Protein AF-0000000073154550 (afdb_homodimer)

Organism: Sesamum indicum (NCBI:txid4182)

Radius of gyration: 23.79 Å; Cα contacts (8 Å, |Δi|>4): 419; chains: 2; bounding box: 43×80×49 Å

InterPro domains:
  IPR006459 Casparian strip membrane protein [TIGR01569] (10-160)
  IPR006702 Casparian strip membrane protein domain [PF04535] (4-149)

Structure (mmCIF, N/CA/C/O backbone):
data_AF-0000000073154550-model_v1
#
loop_
_entity.id
_entity.type
_entity.pdbx_description
1 polymer 'CASP-like protein'
#
loop_
_atom_site.group_PDB
_atom_site.id
_atom_site.type_symbol
_atom_site.label_atom_id
_atom_site.label_alt_id
_atom_site.label_comp_id
_atom_site.label_asym_id
_atom_site.label_entity_id
_atom_site.label_seq_id
_atom_site.pdbx_PDB_ins_code
_atom_site.Cartn_x
_atom_site.Cartn_y
_atom_site.Cartn_z
_atom_site.occupancy
_atom_site.B_iso_or_equiv
_atom_site.auth_seq_id
_atom_site.auth_comp_id
_atom_site.auth_asym_id
_atom_site.auth_atom_id
_atom_site.pdbx_PDB_model_num
ATOM 1 N N . MET A 1 1 ? 14.93 24.031 13.18 1 47.78 1 MET A N 1
ATOM 2 C CA . MET A 1 1 ? 16.203 23.594 12.594 1 47.78 1 MET A CA 1
ATOM 3 C C . MET A 1 1 ? 16.375 22.094 12.742 1 47.78 1 MET A C 1
ATOM 5 O O . MET A 1 1 ? 16.781 21.406 11.797 1 47.78 1 MET A O 1
ATOM 9 N N . HIS A 1 2 ? 15.961 21.422 14 1 61.34 2 HIS A N 1
ATOM 10 C CA . HIS A 1 2 ? 16.156 20.016 14.297 1 61.34 2 HIS A CA 1
ATOM 11 C C . HIS A 1 2 ? 15.234 19.141 13.438 1 61.34 2 HIS A C 1
ATOM 13 O O . HIS A 1 2 ? 15.664 18.109 12.922 1 61.34 2 HIS A O 1
ATOM 19 N N . SER A 1 3 ? 14.094 19.656 13.008 1 67.38 3 SER A N 1
ATOM 20 C CA . SER A 1 3 ? 13.141 18.859 12.234 1 67.38 3 SER A CA 1
ATOM 21 C C . SER A 1 3 ? 13.617 18.688 10.797 1 67.38 3 SER A C 1
ATOM 23 O O . SER A 1 3 ? 13.469 17.609 10.219 1 67.38 3 SER A O 1
ATOM 25 N N . SER A 1 4 ? 14.406 19.672 10.414 1 76.12 4 SER A N 1
ATOM 26 C CA . SER A 1 4 ? 14.891 19.594 9.039 1 76.12 4 SER A CA 1
ATOM 27 C C . SER A 1 4 ? 16.031 18.594 8.898 1 76.12 4 SER A C 1
ATOM 29 O O . SER A 1 4 ? 16.141 17.906 7.883 1 76.12 4 SER A O 1
ATOM 31 N N . ARG A 1 5 ? 16.859 18.5 10.016 1 84.19 5 ARG A N 1
ATOM 32 C CA . ARG A 1 5 ? 17.984 17.562 9.984 1 84.19 5 ARG A CA 1
ATOM 33 C C . ARG A 1 5 ? 17.5 16.125 9.992 1 84.19 5 ARG A C 1
ATOM 35 O O . ARG A 1 5 ? 18.047 15.273 9.297 1 84.19 5 ARG A O 1
ATOM 42 N N . ILE A 1 6 ? 16.438 15.852 10.766 1 88.38 6 ILE A N 1
ATOM 43 C CA . ILE A 1 6 ? 15.883 14.5 10.867 1 88.38 6 ILE A CA 1
ATOM 44 C C . ILE A 1 6 ? 15.281 14.094 9.523 1 88.38 6 ILE A C 1
ATOM 46 O O . ILE A 1 6 ? 15.438 12.953 9.086 1 88.38 6 ILE A O 1
ATOM 50 N N . GLU A 1 7 ? 14.703 14.992 8.93 1 88.94 7 GLU A N 1
ATOM 51 C CA . GLU A 1 7 ? 14.102 14.719 7.633 1 88.94 7 GLU A CA 1
ATOM 52 C C . GLU A 1 7 ? 15.164 14.359 6.594 1 88.94 7 GLU A C 1
ATOM 54 O O . GLU A 1 7 ? 14.977 13.445 5.797 1 88.94 7 GLU A O 1
ATOM 59 N N . THR A 1 8 ? 16.234 15.164 6.656 1 89.38 8 THR A N 1
ATOM 60 C CA . THR A 1 8 ? 17.312 14.914 5.707 1 89.38 8 THR A CA 1
ATOM 61 C C . THR A 1 8 ? 17.953 13.555 5.961 1 89.38 8 THR A C 1
ATOM 63 O O . THR A 1 8 ? 18.266 12.82 5.02 1 89.38 8 THR A O 1
ATOM 66 N N . PHE A 1 9 ? 18.125 13.242 7.176 1 92.62 9 PHE A N 1
ATOM 67 C CA . PHE A 1 9 ? 18.703 11.953 7.535 1 92.62 9 PHE A CA 1
ATOM 68 C C . PHE A 1 9 ? 17.812 10.812 7.074 1 92.62 9 PHE A C 1
ATOM 70 O O . PHE A 1 9 ? 18.297 9.82 6.527 1 92.62 9 PHE A O 1
ATOM 77 N N . LEU A 1 10 ? 16.531 10.961 7.277 1 94 10 LEU A N 1
ATOM 78 C CA . LEU A 1 10 ? 15.586 9.93 6.887 1 94 10 LEU A CA 1
ATOM 79 C C . LEU A 1 10 ? 15.555 9.758 5.371 1 94 10 LEU A C 1
ATOM 81 O O . LEU A 1 10 ? 15.453 8.641 4.867 1 94 10 LEU A O 1
ATOM 85 N N . ARG A 1 11 ? 15.672 10.766 4.691 1 94.75 11 ARG A N 1
ATOM 86 C CA . ARG A 1 11 ? 15.648 10.711 3.234 1 94.75 11 ARG A CA 1
ATOM 87 C C . ARG A 1 11 ? 16.891 10.023 2.691 1 94.75 11 ARG A C 1
ATOM 89 O O . ARG A 1 11 ? 16.812 9.258 1.724 1 94.75 11 ARG A O 1
ATOM 96 N N . VAL A 1 12 ? 18 10.289 3.297 1 95.19 12 VAL A N 1
ATOM 97 C CA . VAL A 1 12 ? 19.234 9.648 2.873 1 95.19 12 VAL A CA 1
ATOM 98 C C . VAL A 1 12 ? 19.156 8.148 3.143 1 95.19 12 VAL A C 1
ATOM 100 O O . VAL A 1 12 ? 19.484 7.336 2.27 1 95.19 12 VAL A O 1
ATOM 103 N N . LEU A 1 13 ? 18.719 7.828 4.305 1 96.31 13 LEU A N 1
ATOM 104 C CA . LEU A 1 13 ? 18.594 6.422 4.676 1 96.31 13 LEU A CA 1
ATOM 105 C C . LEU A 1 13 ? 17.609 5.707 3.76 1 96.31 13 LEU A C 1
ATOM 107 O O . LEU A 1 13 ? 17.875 4.59 3.309 1 96.31 13 LEU A O 1
ATOM 111 N N . SER A 1 14 ? 16.484 6.359 3.549 1 96.31 14 SER A N 1
ATOM 112 C CA . SER A 1 14 ? 15.484 5.777 2.662 1 96.31 14 SER A CA 1
ATOM 113 C C . SER A 1 14 ? 16.031 5.59 1.253 1 96.31 14 SER A C 1
ATOM 115 O O . SER A 1 14 ? 15.773 4.57 0.609 1 96.31 14 SER A O 1
ATOM 117 N N . THR A 1 15 ? 16.812 6.492 0.771 1 96.69 15 THR A N 1
ATOM 118 C CA . THR A 1 15 ? 17.375 6.414 -0.566 1 96.69 15 THR A CA 1
ATOM 119 C C . THR A 1 15 ? 18.359 5.246 -0.67 1 96.69 15 THR A C 1
ATOM 121 O O . THR A 1 15 ? 18.312 4.48 -1.638 1 96.69 15 THR A O 1
ATOM 124 N N . VAL A 1 16 ? 19.156 5.074 0.3 1 97.12 16 VAL A N 1
ATOM 125 C CA . VAL A 1 16 ? 20.141 3.99 0.307 1 97.12 16 VAL A CA 1
ATOM 126 C C . VAL A 1 16 ? 19.422 2.645 0.281 1 97.12 16 VAL A C 1
ATOM 128 O O . VAL A 1 16 ? 19.781 1.754 -0.49 1 97.12 16 VAL A O 1
ATOM 131 N N . LEU A 1 17 ? 18.422 2.529 1.04 1 97.44 17 LEU A N 1
ATOM 132 C CA . LEU A 1 17 ? 17.688 1.273 1.118 1 97.44 17 LEU A CA 1
ATOM 133 C C . LEU A 1 17 ? 16.922 1.007 -0.179 1 97.44 17 LEU A C 1
ATOM 135 O O . LEU A 1 17 ? 16.828 -0.139 -0.626 1 97.44 17 LEU A O 1
ATOM 139 N N . LEU A 1 18 ? 16.359 2.051 -0.763 1 97.62 18 LEU A N 1
ATOM 140 C CA . LEU A 1 18 ? 15.648 1.908 -2.029 1 97.62 18 LEU A CA 1
ATOM 141 C C . LEU A 1 18 ? 16.594 1.447 -3.133 1 97.62 18 LEU A C 1
ATOM 143 O O . LEU A 1 18 ? 16.266 0.542 -3.902 1 97.62 18 LEU A O 1
ATOM 147 N N . VAL A 1 19 ? 17.766 2.031 -3.207 1 96.06 19 VAL A N 1
ATOM 148 C CA . VAL A 1 19 ? 18.75 1.676 -4.223 1 96.06 19 VAL A CA 1
ATOM 149 C C . VAL A 1 19 ? 19.25 0.252 -3.984 1 96.06 19 VAL A C 1
ATOM 151 O O . VAL A 1 19 ? 19.391 -0.53 -4.93 1 96.06 19 VAL A O 1
ATOM 154 N N . LEU A 1 20 ? 19.469 -0.041 -2.75 1 95.5 20 LEU A N 1
ATOM 155 C CA . LEU A 1 20 ? 19.891 -1.394 -2.414 1 95.5 20 LEU A CA 1
ATOM 156 C C . LEU A 1 20 ? 18.844 -2.418 -2.844 1 95.5 20 LEU A C 1
ATOM 158 O O . LEU A 1 20 ? 19.188 -3.463 -3.404 1 95.5 20 LEU A O 1
ATOM 162 N N . THR A 1 21 ? 17.641 -2.133 -2.604 1 95.94 21 THR A N 1
ATOM 163 C CA . THR A 1 21 ? 16.562 -3.027 -2.988 1 95.94 21 THR A CA 1
ATOM 164 C C . THR A 1 21 ? 16.516 -3.203 -4.504 1 95.94 21 THR A C 1
ATOM 166 O O . THR A 1 21 ? 16.438 -4.328 -5 1 95.94 21 THR A O 1
ATOM 169 N N . ALA A 1 22 ? 16.578 -2.1 -5.199 1 94.69 22 ALA A N 1
ATOM 170 C CA . ALA A 1 22 ? 16.531 -2.15 -6.66 1 94.69 22 ALA A CA 1
ATOM 171 C C . ALA A 1 22 ? 17.719 -2.941 -7.215 1 94.69 22 ALA A C 1
ATOM 173 O O . ALA A 1 22 ? 17.547 -3.75 -8.133 1 94.69 22 ALA A O 1
ATOM 174 N N . CYS A 1 23 ? 18.859 -2.783 -6.656 1 93.56 23 CYS A N 1
ATOM 175 C CA . CYS A 1 23 ? 20.062 -3.469 -7.117 1 93.56 23 CYS A CA 1
ATOM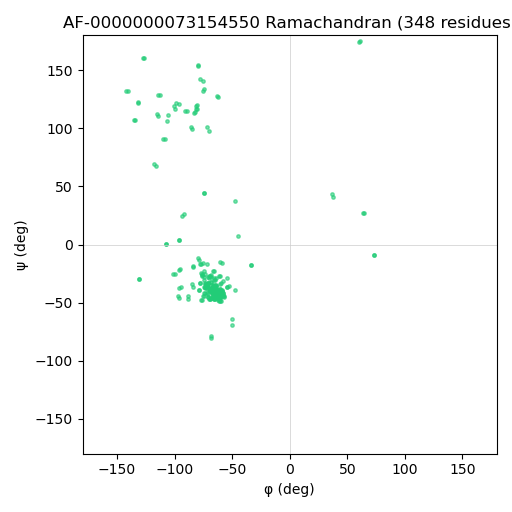 176 C C . CYS A 1 23 ? 20 -4.957 -6.797 1 93.56 23 CYS A C 1
ATOM 178 O O . CYS A 1 23 ? 20.328 -5.793 -7.633 1 93.56 23 CYS A O 1
ATOM 180 N N . LEU A 1 24 ? 19.594 -5.254 -5.602 1 92.25 24 LEU A N 1
ATOM 181 C CA . LEU A 1 24 ? 19.516 -6.652 -5.203 1 92.25 24 LEU A CA 1
ATOM 182 C C . LEU A 1 24 ? 18.516 -7.41 -6.078 1 92.25 24 LEU A C 1
ATOM 184 O O . LEU A 1 24 ? 18.781 -8.555 -6.469 1 92.25 24 LEU A O 1
ATOM 188 N N . VAL A 1 25 ? 17.406 -6.812 -6.371 1 91.75 25 VAL A N 1
ATOM 189 C CA . VAL A 1 25 ? 16.406 -7.457 -7.203 1 91.75 25 VAL A CA 1
ATOM 190 C C . VAL A 1 25 ? 16.859 -7.461 -8.664 1 91.75 25 VAL A C 1
ATOM 192 O O . VAL A 1 25 ? 16.734 -8.477 -9.352 1 91.75 25 VAL A O 1
ATOM 195 N N . GLY A 1 26 ? 17.406 -6.406 -9.117 1 87.75 26 GLY A N 1
ATOM 196 C CA . GLY A 1 26 ? 17.781 -6.25 -10.516 1 87.75 26 GLY A CA 1
ATOM 197 C C . GLY A 1 26 ? 18.969 -7.105 -10.906 1 87.75 26 GLY A C 1
ATOM 198 O O . GLY A 1 26 ? 19.062 -7.555 -12.055 1 87.75 26 GLY A O 1
ATOM 199 N N . PHE A 1 27 ? 19.844 -7.285 -10.016 1 86.12 27 PHE A N 1
ATOM 200 C CA . PHE A 1 27 ? 21.047 -8.039 -10.344 1 86.12 27 PHE A CA 1
ATOM 201 C C . PHE A 1 27 ? 20.906 -9.5 -9.938 1 86.12 27 PHE A C 1
ATOM 203 O O . PHE A 1 27 ? 21.844 -10.289 -10.094 1 86.12 27 PHE A O 1
ATOM 210 N N . ASP A 1 28 ? 19.766 -9.781 -9.477 1 84.12 28 ASP A N 1
ATOM 211 C CA . ASP A 1 28 ? 19.547 -11.164 -9.062 1 84.12 28 ASP A CA 1
ATOM 212 C C . ASP A 1 28 ? 19.188 -12.047 -10.258 1 84.12 28 ASP A C 1
ATOM 214 O O . ASP A 1 28 ? 18.281 -11.711 -11.031 1 84.12 28 ASP A O 1
ATOM 218 N N . SER A 1 29 ? 19.984 -12.977 -10.633 1 79.19 29 SER A N 1
ATOM 219 C CA . SER A 1 29 ? 19.703 -13.961 -11.672 1 79.19 29 SER A CA 1
ATOM 220 C C . SER A 1 29 ? 20.266 -15.328 -11.305 1 79.19 29 SER A C 1
ATOM 222 O O . SER A 1 29 ? 21.281 -15.43 -10.609 1 79.19 29 SER A O 1
ATOM 224 N N . GLN A 1 30 ? 19.406 -16.25 -11.484 1 73.38 30 GLN A N 1
ATOM 225 C CA . GLN A 1 30 ? 19.844 -17.625 -11.242 1 73.38 30 GLN A CA 1
ATOM 226 C C . GLN A 1 30 ? 19.438 -18.531 -12.398 1 73.38 30 GLN A C 1
ATOM 228 O O . GLN A 1 30 ? 18.266 -18.562 -12.789 1 73.38 30 GLN A O 1
ATOM 233 N N . THR A 1 31 ? 20.453 -19.203 -13.031 1 75.38 31 THR A N 1
ATOM 234 C CA . THR A 1 31 ? 20.188 -20.156 -14.117 1 75.38 31 THR A CA 1
ATOM 235 C C . THR A 1 31 ? 20.234 -21.594 -13.609 1 75.38 31 THR A C 1
ATOM 237 O O . THR A 1 31 ? 21.109 -21.953 -12.812 1 75.38 31 THR A O 1
ATOM 240 N N . LYS A 1 32 ? 19.125 -22.219 -13.758 1 72 32 LYS A N 1
ATOM 241 C CA . LYS A 1 32 ? 19.125 -23.625 -13.383 1 72 32 LYS A CA 1
ATOM 242 C C . LYS A 1 32 ? 18.906 -24.516 -14.602 1 72 32 LYS A C 1
ATOM 244 O O . LYS A 1 32 ? 18.125 -24.156 -15.5 1 72 32 LYS A O 1
ATOM 249 N N . VAL A 1 33 ? 19.75 -25.484 -14.789 1 61.22 33 VAL A N 1
ATOM 250 C CA . VAL A 1 33 ? 19.656 -26.422 -15.906 1 61.22 33 VAL A CA 1
ATOM 251 C C . VAL A 1 33 ? 18.719 -27.562 -15.539 1 61.22 33 VAL A C 1
ATOM 253 O O . VAL A 1 33 ? 18.875 -28.203 -14.492 1 61.22 33 VAL A O 1
ATOM 256 N N . PHE A 1 34 ? 17.469 -27.375 -16.125 1 58.09 34 PHE A N 1
ATOM 257 C CA . PHE A 1 34 ? 16.547 -28.469 -15.922 1 58.09 34 PHE A CA 1
ATOM 258 C C . PHE A 1 34 ? 16.859 -29.625 -16.859 1 58.09 34 PHE A C 1
ATOM 260 O O . PHE A 1 34 ? 17.016 -29.422 -18.062 1 58.09 34 PHE A O 1
ATOM 267 N N . PHE A 1 35 ? 16.719 -30.859 -16.391 1 54.66 35 PHE A N 1
ATOM 268 C CA . PHE A 1 35 ? 16.891 -32.156 -17.078 1 54.66 35 PHE A CA 1
ATOM 269 C C . PHE A 1 35 ? 18.047 -32.094 -18.062 1 54.66 35 PHE A C 1
ATOM 271 O O . PHE A 1 35 ? 17.906 -32.531 -19.203 1 54.66 35 PHE A O 1
ATOM 278 N N . TYR A 1 36 ? 19.156 -31.516 -17.828 1 55.59 36 TYR A N 1
ATOM 279 C CA . TYR A 1 36 ? 20.406 -31.531 -18.578 1 55.59 36 TYR A CA 1
ATOM 280 C C . TYR A 1 36 ? 20.297 -30.703 -19.844 1 55.59 36 TYR A C 1
ATOM 282 O O . TYR A 1 36 ? 21.297 -30.484 -20.547 1 55.59 36 TYR A O 1
ATOM 290 N N . THR A 1 37 ? 18.969 -30.188 -20.25 1 53.09 37 THR A N 1
ATOM 291 C CA . THR A 1 37 ? 18.922 -29.562 -21.562 1 53.09 37 THR A CA 1
ATOM 292 C C . THR A 1 37 ? 18.234 -28.203 -21.5 1 53.09 37 THR A C 1
ATOM 294 O O . THR A 1 37 ? 18.531 -27.312 -22.297 1 53.09 37 THR A O 1
ATOM 297 N N . TYR A 1 38 ? 17.312 -28.031 -20.594 1 58.16 38 TYR A N 1
ATOM 298 C CA . TYR A 1 38 ? 16.578 -26.781 -20.672 1 58.16 38 TYR A CA 1
ATOM 299 C C . TYR A 1 38 ? 16.953 -25.844 -19.531 1 58.16 38 TYR A C 1
ATOM 301 O O . TYR A 1 38 ? 16.672 -26.125 -18.375 1 58.16 38 TYR A O 1
ATOM 309 N N . ALA A 1 39 ? 17.984 -25.016 -19.859 1 59.97 39 ALA A N 1
ATOM 310 C CA . ALA A 1 39 ? 18.438 -24.016 -18.891 1 59.97 39 ALA A CA 1
ATOM 311 C C . ALA A 1 39 ? 17.438 -22.891 -18.75 1 59.97 39 ALA A C 1
ATOM 313 O O . ALA A 1 39 ? 17.109 -22.203 -19.719 1 59.97 39 ALA A O 1
ATOM 314 N N . ARG A 1 40 ? 16.688 -22.953 -17.719 1 70.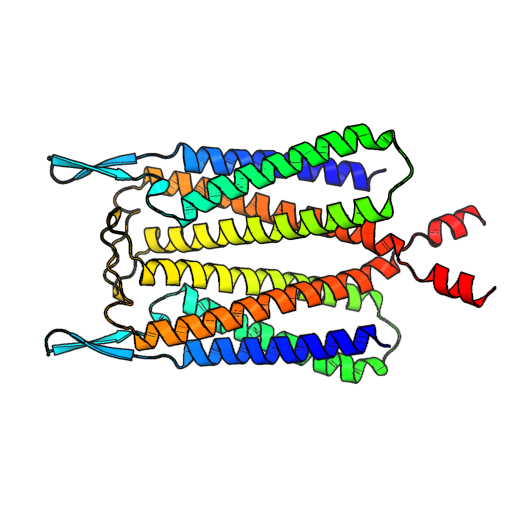56 40 ARG A N 1
ATOM 315 C CA . ARG A 1 40 ? 15.773 -21.828 -17.516 1 70.56 40 ARG A CA 1
ATOM 316 C C . ARG A 1 40 ? 16.344 -20.844 -16.5 1 70.56 40 ARG A C 1
ATOM 318 O O . ARG A 1 40 ? 16.859 -21.266 -15.453 1 70.56 40 ARG A O 1
ATOM 325 N N . LYS A 1 41 ? 16.5 -19.578 -16.969 1 69.25 41 LYS A N 1
ATOM 326 C CA . LYS A 1 41 ? 17.031 -18.5 -16.141 1 69.25 41 LYS A CA 1
ATOM 327 C C . LYS A 1 41 ? 15.891 -17.766 -15.414 1 69.25 41 LYS A C 1
ATOM 329 O O . LYS A 1 41 ? 14.953 -17.297 -16.047 1 69.25 41 LYS A O 1
ATOM 334 N N . ALA A 1 42 ? 16 -17.938 -14.156 1 73 42 ALA A N 1
ATOM 335 C CA . ALA A 1 42 ? 15.047 -17.172 -13.359 1 73 42 ALA A CA 1
ATOM 336 C C . ALA A 1 42 ? 15.516 -15.734 -13.164 1 73 42 ALA A C 1
ATOM 338 O O . ALA A 1 42 ? 16.641 -15.492 -12.695 1 73 42 ALA A O 1
ATOM 339 N N . THR A 1 43 ? 14.742 -14.836 -13.695 1 71.88 43 THR A N 1
ATOM 340 C CA . THR A 1 43 ? 15.07 -13.422 -13.578 1 71.88 43 THR A CA 1
ATOM 341 C C . THR A 1 43 ? 13.883 -12.641 -13.031 1 71.88 43 THR A C 1
ATOM 343 O O . THR A 1 43 ? 12.766 -13.156 -12.969 1 71.88 43 THR A O 1
ATOM 346 N N . PHE A 1 44 ? 14.211 -11.453 -12.508 1 72.19 44 PHE A N 1
ATOM 347 C CA . PHE A 1 44 ? 13.195 -10.562 -11.961 1 72.19 44 PHE A CA 1
ATOM 348 C C . PHE A 1 44 ? 12.164 -10.203 -13.023 1 72.19 44 PHE A C 1
ATOM 350 O O . PHE A 1 44 ? 11.055 -9.773 -12.703 1 72.19 44 PHE A O 1
ATOM 357 N N . ARG A 1 45 ? 12.508 -10.445 -14.156 1 72.31 45 ARG A N 1
ATOM 358 C CA . ARG A 1 45 ? 11.602 -10.094 -15.242 1 72.31 45 ARG A CA 1
ATOM 359 C C . ARG A 1 45 ? 10.484 -11.125 -15.375 1 72.31 45 ARG A C 1
ATOM 361 O O . ARG A 1 45 ? 9.469 -10.867 -16.016 1 72.31 45 ARG A O 1
ATOM 368 N N . ASP A 1 46 ? 10.719 -12.164 -14.727 1 75.75 46 ASP A N 1
ATOM 369 C CA . ASP A 1 46 ? 9.734 -13.234 -14.82 1 75.75 46 ASP A CA 1
ATOM 370 C C . ASP A 1 46 ? 8.5 -12.914 -13.977 1 75.75 46 ASP A C 1
ATOM 372 O O . ASP A 1 46 ? 7.406 -13.414 -14.258 1 75.75 46 ASP A O 1
ATOM 376 N N . LEU A 1 47 ? 8.766 -12.125 -13.016 1 81.06 47 LEU A N 1
ATOM 377 C CA . LEU A 1 47 ? 7.652 -11.711 -12.164 1 81.06 47 LEU A CA 1
ATOM 378 C C . LEU A 1 47 ? 7.387 -10.219 -12.297 1 81.06 47 LEU A C 1
ATOM 380 O O . LEU A 1 47 ? 8.203 -9.398 -11.867 1 81.06 47 LEU A O 1
ATOM 384 N N . ASN A 1 48 ? 6.316 -9.781 -12.867 1 83.5 48 ASN A N 1
ATOM 385 C CA . ASN A 1 48 ? 5.961 -8.391 -13.117 1 83.5 48 ASN A CA 1
ATOM 386 C C . ASN A 1 48 ? 6.043 -7.551 -11.852 1 83.5 48 ASN A C 1
ATOM 388 O O . ASN A 1 48 ? 6.434 -6.383 -11.898 1 83.5 48 ASN A O 1
ATOM 392 N N . ALA A 1 49 ? 5.656 -8.227 -10.758 1 89.56 49 ALA A N 1
ATOM 393 C CA . ALA A 1 49 ? 5.668 -7.488 -9.5 1 89.56 49 ALA A CA 1
ATOM 394 C C . ALA A 1 49 ? 7.082 -7.062 -9.125 1 89.56 49 ALA A C 1
ATOM 396 O O . ALA A 1 49 ? 7.285 -5.969 -8.594 1 89.56 49 ALA A O 1
ATOM 397 N N . LEU A 1 50 ? 8.07 -7.863 -9.398 1 90.38 50 LEU A N 1
ATOM 398 C CA . LEU A 1 50 ? 9.461 -7.535 -9.094 1 90.38 50 LEU A CA 1
ATOM 399 C C . LEU A 1 50 ? 9.992 -6.48 -10.055 1 90.38 50 LEU A C 1
ATOM 401 O O . LEU A 1 50 ? 10.75 -5.594 -9.648 1 90.38 50 LEU A O 1
ATOM 405 N N . TYR A 1 51 ? 9.555 -6.617 -11.242 1 89.56 51 TYR A N 1
ATOM 406 C CA . TYR A 1 51 ? 9.914 -5.633 -12.258 1 89.56 51 TYR A CA 1
ATOM 407 C C . TYR A 1 51 ? 9.406 -4.246 -11.875 1 89.56 51 TYR A C 1
ATOM 409 O O . TYR A 1 51 ? 10.156 -3.268 -11.938 1 89.56 51 TYR A O 1
ATOM 417 N N . VAL A 1 52 ? 8.242 -4.137 -11.484 1 91.94 52 VAL A N 1
ATOM 418 C CA . VAL A 1 52 ? 7.625 -2.875 -11.078 1 91.94 52 VAL A CA 1
ATOM 419 C C . VAL A 1 52 ? 8.312 -2.352 -9.82 1 91.94 52 VAL A C 1
ATOM 421 O O . VAL A 1 52 ? 8.555 -1.149 -9.688 1 91.94 52 VAL A O 1
ATOM 424 N N . LEU A 1 53 ? 8.633 -3.24 -8.953 1 94.94 53 LEU A N 1
ATOM 425 C CA . LEU A 1 53 ? 9.305 -2.844 -7.723 1 94.94 53 LEU A CA 1
ATOM 426 C C . LEU A 1 53 ? 10.617 -2.131 -8.023 1 94.94 53 LEU A C 1
ATOM 428 O O . LEU A 1 53 ? 10.914 -1.09 -7.434 1 94.94 53 LEU A O 1
ATOM 432 N N . VAL A 1 54 ? 11.414 -2.625 -8.969 1 94.75 54 VAL A N 1
ATOM 433 C CA . VAL A 1 54 ? 12.711 -2.057 -9.312 1 94.75 54 VAL A CA 1
ATOM 434 C C . VAL A 1 54 ? 12.531 -0.646 -9.867 1 94.75 54 VAL A C 1
ATOM 436 O O . VAL A 1 54 ? 13.219 0.286 -9.453 1 94.75 54 VAL A O 1
ATOM 439 N N . TRP A 1 55 ? 11.555 -0.472 -10.703 1 94.38 55 TRP A N 1
ATOM 440 C CA . TRP A 1 55 ? 11.328 0.831 -11.32 1 94.38 55 TRP A CA 1
ATOM 441 C C . TRP A 1 55 ? 10.781 1.825 -10.297 1 94.38 55 TRP A C 1
ATOM 443 O O . TRP A 1 55 ? 11.156 3 -10.305 1 94.38 55 TRP A O 1
ATOM 453 N N . VAL A 1 56 ? 9.891 1.385 -9.5 1 95.62 56 VAL A N 1
ATOM 454 C CA . VAL A 1 56 ? 9.312 2.256 -8.484 1 95.62 56 VAL A CA 1
ATOM 455 C C . VAL A 1 56 ? 10.383 2.678 -7.488 1 95.62 56 VAL A C 1
ATOM 457 O O . VAL A 1 56 ? 10.484 3.854 -7.129 1 95.62 56 VAL A O 1
ATOM 460 N N . ASP A 1 57 ? 11.18 1.733 -7.059 1 96.69 57 ASP A N 1
ATOM 461 C CA . ASP A 1 57 ? 12.242 2.053 -6.113 1 96.69 57 ASP A CA 1
ATOM 462 C C . ASP A 1 57 ? 13.25 3.021 -6.727 1 96.69 57 ASP A C 1
ATOM 464 O O . ASP A 1 57 ? 13.719 3.947 -6.059 1 96.69 57 ASP A O 1
ATOM 468 N N . ALA A 1 58 ? 13.578 2.807 -7.98 1 95.5 58 ALA A N 1
ATOM 469 C CA . ALA A 1 58 ? 14.508 3.707 -8.664 1 95.5 58 ALA A CA 1
ATOM 470 C C . ALA A 1 58 ? 13.93 5.113 -8.766 1 95.5 58 ALA A C 1
ATOM 472 O O . ALA A 1 58 ? 14.633 6.098 -8.516 1 95.5 58 ALA A O 1
ATOM 473 N N . ALA A 1 59 ? 12.695 5.199 -9.062 1 95.81 59 ALA A N 1
ATOM 474 C CA . ALA A 1 59 ? 12.023 6.492 -9.172 1 95.81 59 ALA A CA 1
ATOM 475 C C . ALA A 1 59 ? 11.953 7.191 -7.82 1 95.81 59 ALA A C 1
ATOM 477 O O . ALA A 1 59 ? 12.18 8.398 -7.727 1 95.81 59 ALA A O 1
ATOM 478 N N . ALA A 1 60 ? 11.586 6.422 -6.832 1 96.44 60 ALA A N 1
ATOM 479 C CA . ALA A 1 60 ? 11.5 6.992 -5.488 1 96.44 60 ALA A CA 1
ATOM 480 C C . ALA A 1 60 ? 12.867 7.473 -5.008 1 96.44 60 ALA A C 1
ATOM 482 O O . ALA A 1 60 ? 12.969 8.516 -4.352 1 96.44 60 ALA A O 1
ATOM 483 N N . ALA A 1 61 ? 13.891 6.711 -5.293 1 96.44 61 ALA A N 1
ATOM 484 C CA . ALA A 1 61 ? 15.242 7.125 -4.926 1 96.44 61 ALA A CA 1
ATOM 485 C C . ALA A 1 61 ? 15.633 8.414 -5.637 1 96.44 61 ALA A C 1
ATOM 487 O O . ALA A 1 61 ? 16.203 9.32 -5.023 1 96.44 61 ALA A O 1
ATOM 488 N N . ALA A 1 62 ? 15.336 8.508 -6.922 1 95.44 62 ALA A N 1
ATOM 489 C CA . ALA A 1 62 ? 15.625 9.719 -7.684 1 95.44 62 ALA A CA 1
ATOM 490 C C . ALA A 1 62 ? 14.883 10.922 -7.098 1 95.44 62 ALA A C 1
ATOM 492 O O . ALA A 1 62 ? 15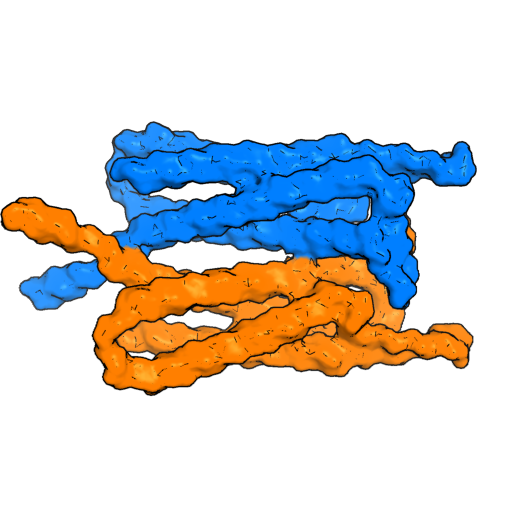.453 12.008 -6.965 1 95.44 62 ALA A O 1
ATOM 493 N N . TYR A 1 63 ? 13.648 10.68 -6.754 1 95.56 63 TYR A N 1
ATOM 494 C CA . TYR A 1 63 ? 12.844 11.742 -6.152 1 95.56 63 TYR A CA 1
ATOM 495 C C . TYR A 1 63 ? 13.469 12.234 -4.855 1 95.56 63 TYR A C 1
ATOM 497 O O . TYR A 1 63 ? 13.578 13.438 -4.629 1 95.56 63 TYR A O 1
ATOM 505 N N . ASN A 1 64 ? 13.836 11.32 -3.998 1 93.88 64 ASN A N 1
ATOM 506 C CA . ASN A 1 64 ? 14.469 11.688 -2.736 1 93.88 64 ASN A CA 1
ATOM 507 C C . ASN A 1 64 ? 15.75 12.484 -2.965 1 93.88 64 ASN A C 1
ATOM 509 O O . ASN A 1 64 ? 16.047 13.422 -2.223 1 93.88 64 ASN A O 1
ATOM 513 N N . LEU A 1 65 ? 16.547 12.102 -3.979 1 92.5 65 LEU A N 1
ATOM 514 C CA . LEU A 1 65 ? 17.781 12.812 -4.277 1 92.5 65 LEU A CA 1
ATOM 515 C C . LEU A 1 65 ? 17.484 14.242 -4.723 1 92.5 65 LEU A C 1
ATOM 517 O O . LEU A 1 65 ? 18.188 15.172 -4.324 1 92.5 65 LEU A O 1
ATOM 521 N N . ILE A 1 66 ? 16.438 14.43 -5.508 1 91.38 66 ILE A N 1
ATOM 522 C CA . ILE A 1 66 ? 16.047 15.758 -5.969 1 91.38 66 ILE A CA 1
ATOM 523 C C . ILE A 1 66 ? 15.625 16.609 -4.777 1 91.38 66 ILE A C 1
ATOM 525 O O . ILE A 1 66 ? 16 17.781 -4.691 1 91.38 66 ILE A O 1
ATOM 529 N N . GLN A 1 67 ? 14.875 16.047 -3.871 1 88.88 67 GLN A N 1
ATOM 530 C CA . GLN A 1 67 ? 14.422 16.766 -2.693 1 88.88 67 GLN A CA 1
ATOM 531 C C . GLN A 1 67 ? 15.594 17.125 -1.783 1 88.88 67 GLN A C 1
ATOM 533 O O . GLN A 1 67 ? 15.609 18.203 -1.177 1 88.88 67 GLN A O 1
ATOM 538 N N . LEU A 1 68 ? 16.516 16.234 -1.655 1 87.69 68 LEU A N 1
ATOM 539 C CA . LEU A 1 68 ? 17.703 16.5 -0.847 1 87.69 68 LEU A CA 1
ATOM 540 C C . LEU A 1 68 ? 18.516 17.641 -1.44 1 87.69 68 LEU A C 1
ATOM 542 O O . LEU A 1 68 ? 19.016 18.5 -0.708 1 87.69 68 LEU A O 1
ATOM 546 N N . PHE A 1 69 ? 18.672 17.688 -2.752 1 86.19 69 PHE A N 1
ATOM 547 C CA . PHE A 1 69 ? 19.391 18.75 -3.432 1 86.19 69 PHE A CA 1
ATOM 548 C C . PHE A 1 69 ? 18.688 20.078 -3.254 1 86.19 69 PHE A C 1
ATOM 550 O O . PHE A 1 69 ? 19.344 21.109 -3.031 1 86.19 69 PHE A O 1
ATOM 557 N N . ARG A 1 70 ? 17.422 20.078 -3.295 1 81.69 70 ARG A N 1
ATOM 558 C CA . ARG A 1 70 ? 16.625 21.297 -3.125 1 81.69 70 ARG A CA 1
ATOM 559 C C . ARG A 1 70 ? 16.75 21.828 -1.7 1 81.69 70 ARG A C 1
ATOM 561 O O . ARG A 1 70 ? 16.797 23.047 -1.487 1 81.69 70 ARG A O 1
ATOM 568 N N . SER A 1 71 ? 16.625 20.922 -0.793 1 75.81 71 SER A N 1
ATOM 569 C CA . SER A 1 71 ? 16.75 21.344 0.599 1 75.81 71 SER A CA 1
ATOM 570 C C . SER A 1 71 ? 18.109 21.969 0.871 1 75.81 71 SER A C 1
ATOM 572 O O . SER A 1 71 ? 18.234 22.859 1.713 1 75.81 71 SER A O 1
ATOM 574 N N . PHE A 1 72 ? 19.047 21.453 0.182 1 73.81 72 PHE A N 1
ATOM 575 C CA . PHE A 1 72 ? 20.391 22.016 0.348 1 73.81 72 PHE A CA 1
ATOM 576 C C . PHE A 1 72 ? 20.484 23.406 -0.266 1 73.81 72 PHE A C 1
ATOM 578 O O . PHE A 1 72 ? 21.188 24.266 0.249 1 73.81 72 PHE A O 1
ATOM 585 N N . ARG A 1 73 ? 19.578 23.578 -1.344 1 65.12 73 ARG A N 1
ATOM 586 C CA . ARG A 1 73 ? 19.625 24.875 -2.016 1 65.12 73 ARG A CA 1
ATOM 587 C C . ARG A 1 73 ? 18.703 25.891 -1.349 1 65.12 73 ARG A C 1
ATOM 589 O O . ARG A 1 73 ? 18.938 27.094 -1.408 1 65.12 73 ARG A O 1
ATOM 596 N N . LYS A 1 74 ? 17.344 25.578 -0.995 1 59.91 74 LYS A N 1
ATOM 597 C CA . LYS A 1 74 ? 16.312 26.453 -0.458 1 59.91 74 LYS A CA 1
ATOM 598 C C . LYS A 1 74 ? 16.797 27.156 0.81 1 59.91 74 LYS A C 1
ATOM 600 O O . LYS A 1 74 ? 16.281 28.203 1.183 1 59.91 74 LYS A O 1
ATOM 605 N N . ASP A 1 75 ? 17.594 26.562 1.719 1 50.84 75 ASP A N 1
ATOM 606 C CA . ASP A 1 75 ? 18.141 27.547 2.658 1 50.84 75 ASP A CA 1
ATOM 607 C C . ASP A 1 75 ? 18.391 28.891 1.971 1 50.84 75 ASP A C 1
ATOM 609 O O . ASP A 1 75 ? 18.469 29.922 2.631 1 50.84 75 ASP A O 1
ATOM 613 N N . LEU A 1 76 ? 18.438 28.906 0.679 1 44.84 76 LEU A N 1
ATOM 614 C CA . LEU A 1 76 ? 18.781 30.203 0.094 1 44.84 76 LEU A CA 1
ATOM 615 C C . LEU A 1 76 ? 17.531 30.953 -0.337 1 44.84 76 LEU A C 1
ATOM 617 O O . LEU A 1 76 ? 17.562 32.188 -0.496 1 44.84 76 LEU A O 1
ATOM 621 N N . ALA A 1 77 ? 16.453 30.5 -0.998 1 47.56 77 ALA A N 1
ATOM 622 C CA . ALA A 1 77 ? 15.398 31.344 -1.552 1 47.56 77 ALA A CA 1
ATOM 623 C C . ALA A 1 77 ? 14.125 31.25 -0.715 1 47.56 77 ALA A C 1
ATOM 625 O O . ALA A 1 77 ? 13.719 30.156 -0.317 1 47.56 77 ALA A O 1
ATOM 626 N N . ASP A 1 78 ? 13.711 32.188 0.068 1 45.38 78 ASP A N 1
ATOM 627 C CA . ASP A 1 78 ? 12.711 32.5 1.088 1 45.38 78 ASP A CA 1
ATOM 628 C C . ASP A 1 78 ? 11.305 32.125 0.622 1 45.38 78 ASP A C 1
ATOM 630 O O . ASP A 1 78 ? 10.469 31.719 1.431 1 45.38 78 ASP A O 1
ATOM 634 N N . ASN A 1 79 ? 10.703 32.844 -0.568 1 43.66 79 ASN A N 1
ATOM 635 C CA . ASN A 1 79 ? 9.352 33.344 -0.736 1 43.66 79 ASN A CA 1
ATOM 636 C C . ASN A 1 79 ? 8.328 32.219 -0.839 1 43.66 79 ASN A C 1
ATOM 638 O O . ASN A 1 79 ? 7.156 32.406 -0.511 1 43.66 79 ASN A O 1
ATOM 642 N N . SER A 1 80 ? 8.18 31.578 -2.062 1 52.16 80 SER A N 1
ATOM 643 C CA . SER A 1 80 ? 7.031 31.062 -2.797 1 52.16 80 SER A CA 1
ATOM 644 C C . SER A 1 80 ? 6.512 29.766 -2.168 1 52.16 80 SER A C 1
ATOM 646 O O . SER A 1 80 ? 6.598 28.703 -2.773 1 52.16 80 SER A O 1
ATOM 648 N N . TYR A 1 81 ? 6.379 29.688 -0.646 1 62.47 81 TYR A N 1
ATOM 649 C CA . TYR A 1 81 ? 6.668 28.688 0.369 1 62.47 81 TYR A CA 1
ATOM 650 C C . TYR A 1 81 ? 5.512 27.703 0.504 1 62.47 81 TYR A C 1
ATOM 652 O O . TYR A 1 81 ? 5.723 26.484 0.522 1 62.47 81 TYR A O 1
ATOM 660 N N . THR A 1 82 ? 4.309 28.312 0.34 1 71.5 82 THR A N 1
ATOM 661 C CA . THR A 1 82 ? 3.215 27.422 0.731 1 71.5 82 THR A CA 1
ATOM 662 C C . THR A 1 82 ? 2.922 26.406 -0.368 1 71.5 82 THR A C 1
ATOM 664 O O . THR A 1 82 ? 2.682 25.234 -0.086 1 71.5 82 THR A O 1
ATOM 667 N N . TYR A 1 83 ? 3.012 26.969 -1.701 1 76.25 83 TYR A N 1
ATOM 668 C CA . TYR A 1 83 ? 2.734 26.062 -2.809 1 76.25 83 TYR A CA 1
ATOM 669 C C . TYR A 1 83 ? 3.795 24.969 -2.895 1 76.25 83 TYR A C 1
ATOM 671 O O . TYR A 1 83 ? 3.49 23.828 -3.242 1 76.25 83 TYR A O 1
ATOM 679 N N . LEU A 1 84 ? 4.926 25.344 -2.584 1 75.5 84 LEU A N 1
ATOM 680 C CA . LEU A 1 84 ? 6.008 24.375 -2.613 1 75.5 84 LEU A CA 1
ATOM 681 C C . LEU A 1 84 ? 5.832 23.328 -1.514 1 75.5 84 LEU A C 1
ATOM 683 O O . LEU A 1 84 ? 6.121 22.141 -1.719 1 75.5 84 LEU A O 1
ATOM 687 N N . ARG A 1 85 ? 5.27 23.797 -0.47 1 80.5 85 ARG A N 1
ATOM 688 C CA . ARG A 1 85 ? 5.043 22.875 0.634 1 80.5 85 ARG A CA 1
ATOM 689 C C . ARG A 1 85 ? 3.902 21.906 0.315 1 80.5 85 ARG A C 1
ATOM 691 O O . ARG A 1 85 ? 3.953 20.734 0.683 1 80.5 85 ARG A O 1
ATOM 698 N N . TRP A 1 86 ? 2.975 22.469 -0.415 1 84.62 86 TRP A N 1
ATOM 699 C CA . TRP A 1 86 ? 1.885 21.609 -0.864 1 84.62 86 TRP A CA 1
ATOM 700 C C . TRP A 1 86 ? 2.385 20.562 -1.86 1 84.62 86 TRP A C 1
ATOM 702 O O . TRP A 1 86 ? 1.977 19.406 -1.811 1 84.62 86 TRP A O 1
ATOM 712 N N . GLY A 1 87 ? 3.232 20.953 -2.699 1 85.19 87 GLY A N 1
ATOM 713 C CA . GLY A 1 87 ? 3.801 20.031 -3.672 1 85.19 87 GLY A CA 1
ATOM 714 C C . GLY A 1 87 ? 4.656 18.953 -3.043 1 85.19 87 GLY A C 1
ATOM 715 O O . GLY A 1 87 ? 4.57 17.781 -3.424 1 85.19 87 GLY A O 1
ATOM 716 N N . THR A 1 88 ? 5.395 19.344 -2.109 1 86.5 88 THR A N 1
ATOM 717 C CA . THR A 1 88 ? 6.262 18.391 -1.437 1 86.5 88 THR A CA 1
ATOM 718 C C . THR A 1 88 ? 5.434 17.375 -0.646 1 86.5 88 THR A C 1
ATOM 720 O O . THR A 1 88 ? 5.734 16.188 -0.651 1 86.5 88 THR A O 1
ATOM 723 N N . TYR A 1 89 ? 4.461 17.922 -0.057 1 88.38 89 TYR A N 1
ATOM 724 C CA . TYR A 1 89 ? 3.605 17.031 0.72 1 88.38 89 TYR A CA 1
ATOM 725 C C . TYR A 1 89 ? 2.9 16.016 -0.183 1 88.38 89 TYR A C 1
ATOM 727 O O . TYR A 1 89 ? 2.889 14.82 0.104 1 88.38 89 TYR A O 1
ATOM 735 N N . LEU A 1 90 ? 2.355 16.438 -1.265 1 89.5 90 LEU A N 1
ATOM 736 C CA . LEU A 1 90 ? 1.624 15.562 -2.178 1 89.5 90 LEU A CA 1
ATOM 737 C C . LEU A 1 90 ? 2.555 14.531 -2.812 1 89.5 90 LEU A C 1
ATOM 739 O O . LEU A 1 90 ? 2.195 13.359 -2.945 1 89.5 90 LEU A O 1
ATOM 743 N N . LEU A 1 91 ? 3.689 14.992 -3.141 1 91.69 91 LEU A N 1
ATOM 744 C CA . LEU A 1 91 ? 4.648 14.094 -3.775 1 91.69 91 LEU A CA 1
ATOM 745 C C . LEU A 1 91 ? 5.203 13.086 -2.771 1 91.69 91 LEU A C 1
ATOM 747 O O . LEU A 1 91 ? 5.445 11.93 -3.115 1 91.69 91 LEU A O 1
ATOM 751 N N . ASP A 1 92 ? 5.395 13.508 -1.535 1 93.19 92 ASP A N 1
ATOM 752 C CA . ASP A 1 92 ? 5.848 12.602 -0.489 1 93.19 92 ASP A CA 1
ATOM 753 C C . ASP A 1 92 ? 4.785 11.555 -0.173 1 93.19 92 ASP A C 1
ATOM 755 O O . ASP A 1 92 ? 5.102 10.375 0.025 1 93.19 92 ASP A O 1
ATOM 759 N N . GLN A 1 93 ? 3.584 12.031 -0.137 1 91.81 93 GLN A N 1
ATOM 760 C CA . GLN A 1 93 ? 2.49 11.102 0.116 1 91.81 93 GLN A CA 1
ATOM 761 C C . GLN A 1 93 ? 2.35 10.094 -1.025 1 91.81 93 GLN A C 1
ATOM 763 O O . GLN A 1 93 ? 2.191 8.898 -0.788 1 91.81 93 GLN A O 1
ATOM 768 N N . ALA A 1 94 ? 2.428 10.555 -2.205 1 91.81 94 ALA A N 1
ATOM 769 C CA . ALA A 1 94 ? 2.342 9.68 -3.371 1 91.81 94 ALA A CA 1
ATOM 770 C C . ALA A 1 94 ? 3.486 8.672 -3.385 1 91.81 94 ALA A C 1
ATOM 772 O O . ALA A 1 94 ? 3.271 7.484 -3.641 1 91.81 94 ALA A O 1
ATOM 773 N N . ALA A 1 95 ? 4.648 9.172 -3.086 1 94 95 ALA A N 1
ATOM 774 C CA . ALA A 1 95 ? 5.809 8.289 -3.059 1 94 95 ALA A CA 1
ATOM 775 C C . ALA A 1 95 ? 5.648 7.203 -1.997 1 94 95 ALA A C 1
ATOM 777 O O . ALA A 1 95 ? 5.984 6.039 -2.23 1 94 95 ALA A O 1
ATOM 778 N N . SER A 1 96 ? 5.133 7.605 -0.875 1 94.25 96 SER A N 1
ATOM 779 C CA . SER A 1 96 ? 4.977 6.641 0.208 1 94.25 96 SER A CA 1
ATOM 780 C C . SER A 1 96 ? 3.982 5.547 -0.169 1 94.25 96 SER A C 1
ATOM 782 O O . SER A 1 96 ? 4.262 4.359 0.014 1 94.25 96 SER A O 1
ATOM 784 N N . TYR A 1 97 ? 2.873 5.867 -0.792 1 93.75 97 TYR A N 1
ATOM 785 C CA . TYR A 1 97 ? 1.863 4.875 -1.142 1 93.75 97 TYR A CA 1
ATOM 786 C C . TYR A 1 97 ? 2.324 4.016 -2.314 1 93.75 97 TYR A C 1
ATOM 788 O O . TYR A 1 97 ? 2.062 2.812 -2.354 1 93.75 97 TYR A O 1
ATOM 796 N N . VAL A 1 98 ? 3.02 4.605 -3.24 1 94.5 98 VAL A N 1
ATOM 797 C CA . VAL A 1 98 ? 3.482 3.869 -4.414 1 94.5 98 VAL A CA 1
ATOM 798 C C . VAL A 1 98 ? 4.559 2.867 -4.004 1 94.5 98 VAL A C 1
ATOM 800 O O . VAL A 1 98 ? 4.523 1.705 -4.418 1 94.5 98 VAL A O 1
ATOM 803 N N . VAL A 1 99 ? 5.496 3.355 -3.211 1 96.19 99 VAL A N 1
ATOM 804 C CA . VAL A 1 99 ? 6.559 2.469 -2.742 1 96.19 99 VAL A CA 1
ATOM 805 C C . VAL A 1 99 ? 5.965 1.36 -1.878 1 96.19 99 VAL A C 1
ATOM 807 O O . VAL A 1 99 ? 6.359 0.198 -1.989 1 96.19 99 VAL A O 1
ATOM 810 N N . PHE A 1 100 ? 5.07 1.725 -1.067 1 94.94 100 PHE A N 1
ATOM 811 C CA . PHE A 1 100 ? 4.402 0.75 -0.213 1 94.94 100 PHE A CA 1
ATOM 812 C C . PHE A 1 100 ? 3.633 -0.264 -1.051 1 94.94 100 PHE A C 1
ATOM 814 O O . PHE A 1 100 ? 3.674 -1.465 -0.773 1 94.94 100 PHE A O 1
ATOM 821 N N . ALA A 1 101 ? 2.996 0.214 -2.061 1 95.19 101 ALA A N 1
ATOM 822 C CA . ALA A 1 101 ? 2.232 -0.658 -2.949 1 95.19 101 ALA A CA 1
ATOM 823 C C . ALA A 1 101 ? 3.152 -1.618 -3.699 1 95.19 101 ALA A C 1
ATOM 825 O O . ALA A 1 101 ? 2.871 -2.816 -3.785 1 95.19 101 ALA A O 1
ATOM 826 N N . ALA A 1 102 ? 4.188 -1.08 -4.23 1 95.81 102 ALA A N 1
ATOM 827 C CA . ALA A 1 102 ? 5.129 -1.9 -4.992 1 95.81 102 ALA A CA 1
ATOM 828 C C . ALA A 1 102 ? 5.734 -2.994 -4.117 1 95.81 102 ALA A C 1
ATOM 830 O O . ALA A 1 102 ? 5.855 -4.145 -4.547 1 95.81 102 ALA A O 1
ATOM 831 N N . ASN A 1 103 ? 6.078 -2.652 -2.924 1 95.69 103 ASN A N 1
ATOM 832 C CA . ASN A 1 103 ? 6.637 -3.637 -2.004 1 95.69 103 ASN A CA 1
ATOM 833 C C . ASN A 1 103 ? 5.602 -4.684 -1.608 1 95.69 103 ASN A C 1
ATOM 835 O O . ASN A 1 103 ? 5.91 -5.875 -1.535 1 95.69 103 ASN A O 1
ATOM 839 N N . THR A 1 104 ? 4.422 -4.234 -1.372 1 94.94 104 THR A N 1
ATOM 840 C CA . THR A 1 104 ? 3.354 -5.156 -1.006 1 94.94 104 THR A CA 1
ATOM 841 C C . THR A 1 104 ? 3.07 -6.137 -2.143 1 94.94 104 THR A C 1
ATOM 843 O O . THR A 1 104 ? 2.908 -7.336 -1.908 1 94.94 104 THR A O 1
ATOM 846 N N . ALA A 1 105 ? 3.01 -5.578 -3.301 1 94.38 105 ALA A N 1
ATOM 847 C CA . ALA A 1 105 ? 2.795 -6.434 -4.465 1 94.38 105 ALA A CA 1
ATOM 848 C C . ALA A 1 105 ? 3.926 -7.445 -4.621 1 94.38 105 ALA A C 1
ATOM 850 O O . ALA A 1 105 ? 3.682 -8.625 -4.902 1 94.38 105 ALA A O 1
ATOM 851 N N . ALA A 1 106 ? 5.125 -7.012 -4.469 1 94.38 106 ALA A N 1
ATOM 852 C CA . ALA A 1 106 ? 6.285 -7.895 -4.602 1 94.38 106 ALA A CA 1
ATOM 853 C C . ALA A 1 106 ? 6.293 -8.961 -3.512 1 94.38 106 ALA A C 1
ATOM 855 O O . ALA A 1 106 ? 6.645 -10.109 -3.764 1 94.38 106 ALA A O 1
ATOM 856 N N . VAL A 1 107 ? 5.945 -8.547 -2.33 1 93.31 107 VAL A N 1
ATOM 857 C CA . VAL A 1 107 ? 5.875 -9.508 -1.234 1 93.31 107 VAL A CA 1
ATOM 858 C C . VAL A 1 107 ? 4.812 -10.562 -1.539 1 93.31 107 VAL A C 1
ATOM 860 O O . VAL A 1 107 ? 5.059 -11.766 -1.381 1 93.31 107 VAL A O 1
ATOM 863 N N . GLN A 1 108 ? 3.703 -10.148 -2.039 1 91.94 108 GLN A N 1
ATOM 864 C CA . GLN A 1 108 ? 2.637 -11.086 -2.357 1 91.94 108 GLN A CA 1
ATOM 865 C C . GLN A 1 108 ? 3.062 -12.047 -3.467 1 91.94 108 GLN A C 1
ATOM 867 O O . GLN A 1 108 ? 2.82 -13.25 -3.379 1 91.94 108 GLN A O 1
ATOM 872 N N . ALA A 1 109 ? 3.654 -11.523 -4.461 1 90.25 109 ALA A N 1
ATOM 873 C CA . ALA A 1 109 ? 4.141 -12.367 -5.551 1 90.25 109 ALA A CA 1
ATOM 874 C C . ALA A 1 109 ? 5.195 -13.352 -5.051 1 90.25 109 ALA A C 1
ATOM 876 O O . ALA A 1 109 ? 5.215 -14.516 -5.469 1 90.25 109 ALA A O 1
ATOM 877 N N . SER A 1 110 ? 6.035 -12.875 -4.184 1 90.62 110 SER A N 1
ATOM 878 C CA . SER A 1 110 ? 7.109 -13.719 -3.666 1 90.62 110 SER A CA 1
ATOM 879 C C . SER A 1 110 ? 6.566 -14.797 -2.732 1 90.62 110 SER A C 1
ATOM 881 O O . SER A 1 110 ? 7.102 -15.906 -2.682 1 90.62 110 SER A O 1
ATOM 883 N N . VAL A 1 111 ? 5.605 -14.461 -2.002 1 88.94 111 VAL A N 1
ATOM 884 C CA . VAL A 1 111 ? 5 -15.453 -1.121 1 88.94 111 VAL A CA 1
ATOM 885 C C . VAL A 1 111 ? 4.395 -16.578 -1.954 1 88.94 111 VAL A C 1
ATOM 887 O O . VAL A 1 111 ? 4.516 -17.766 -1.602 1 88.94 111 VAL A O 1
ATOM 890 N N . LEU A 1 112 ? 3.803 -16.297 -3.055 1 87.56 112 LEU A N 1
ATOM 891 C CA . LEU A 1 112 ? 3.244 -17.312 -3.945 1 87.56 112 LEU A CA 1
ATOM 892 C C . LEU A 1 112 ? 4.352 -18.172 -4.555 1 87.56 112 LEU A C 1
ATOM 894 O O . LEU A 1 112 ? 4.164 -19.359 -4.766 1 87.56 112 LEU A O 1
ATOM 898 N N . ALA A 1 113 ? 5.414 -17.5 -4.801 1 86.69 113 ALA A N 1
ATOM 899 C CA . ALA A 1 113 ? 6.543 -18.25 -5.352 1 86.69 113 ALA A CA 1
ATOM 900 C C . ALA A 1 113 ? 7.16 -19.172 -4.297 1 86.69 113 ALA A C 1
ATOM 902 O O . ALA A 1 113 ? 7.703 -20.234 -4.629 1 86.69 113 ALA A O 1
ATOM 903 N N . LEU A 1 114 ? 7.141 -18.766 -3.086 1 85.81 114 LEU A N 1
ATOM 904 C CA . LEU A 1 114 ? 7.727 -19.516 -1.984 1 85.81 114 LEU A CA 1
ATOM 905 C C . LEU A 1 114 ? 6.824 -20.688 -1.586 1 85.81 114 LEU A C 1
ATOM 907 O O . LEU A 1 114 ? 7.305 -21.797 -1.359 1 85.81 114 LEU A O 1
ATOM 911 N N . THR A 1 115 ? 5.566 -20.438 -1.42 1 85.12 115 THR A N 1
ATOM 912 C CA . THR A 1 115 ? 4.656 -21.438 -0.876 1 85.12 115 THR A CA 1
ATOM 913 C C . THR A 1 115 ? 3.943 -22.188 -1.998 1 85.12 115 THR A C 1
ATOM 915 O O . THR A 1 115 ? 3.539 -23.344 -1.824 1 85.12 115 THR A O 1
ATOM 918 N N . GLY A 1 116 ? 3.895 -21.609 -3.117 1 80.75 116 GLY A N 1
ATOM 919 C CA . GLY A 1 116 ? 3.094 -22.203 -4.172 1 80.75 116 GLY A CA 1
ATOM 920 C C . GLY A 1 116 ? 1.626 -22.328 -3.812 1 80.75 116 GLY A C 1
ATOM 921 O O . GLY A 1 116 ? 1.198 -21.859 -2.758 1 80.75 116 GLY A O 1
ATOM 922 N N . GLU A 1 117 ? 0.784 -22.75 -4.773 1 81.31 117 GLU A N 1
ATOM 923 C CA . GLU A 1 117 ? -0.645 -22.984 -4.574 1 81.31 117 GLU A CA 1
ATOM 924 C C . GLU A 1 117 ? -1.086 -24.297 -5.199 1 81.31 117 GLU A C 1
ATOM 926 O O . GLU A 1 117 ? -1.253 -24.391 -6.418 1 81.31 117 GLU A O 1
ATOM 931 N N . LYS A 1 118 ? -1.348 -25.25 -4.266 1 77.44 118 LYS A N 1
ATOM 932 C CA . LYS A 1 118 ? -1.709 -26.594 -4.727 1 77.44 118 LYS A CA 1
ATOM 933 C C . LYS A 1 118 ? -3.072 -26.578 -5.41 1 77.44 118 LYS A C 1
ATOM 935 O O . LYS A 1 118 ? -3.275 -27.281 -6.402 1 77.44 118 LYS A O 1
ATOM 940 N N . SER A 1 119 ? -3.93 -25.766 -4.84 1 74.94 119 SER A N 1
ATOM 941 C CA . SER A 1 119 ? -5.281 -25.703 -5.387 1 74.94 119 SER A CA 1
ATOM 942 C C . SER A 1 119 ? -5.27 -25.25 -6.84 1 74.94 119 SER A C 1
ATOM 944 O O . SER A 1 119 ? -6.133 -25.641 -7.629 1 74.94 119 SER A O 1
ATOM 946 N N . PHE A 1 120 ? -4.199 -24.469 -7.164 1 78.56 120 PHE A N 1
ATOM 947 C CA . PHE A 1 120 ? -4.105 -23.922 -8.516 1 78.56 120 PHE A CA 1
ATOM 948 C C . PHE A 1 120 ? -3.018 -24.625 -9.312 1 78.56 120 PHE A C 1
ATOM 950 O O . PHE A 1 120 ? -2.75 -24.25 -10.461 1 78.56 120 PHE A O 1
ATOM 957 N N . GLN A 1 121 ? -2.398 -25.547 -8.719 1 74.31 121 GLN A N 1
ATOM 958 C CA . GLN A 1 121 ? -1.297 -26.281 -9.336 1 74.31 121 GLN A CA 1
ATOM 959 C C . GLN A 1 121 ? -0.115 -25.359 -9.625 1 74.31 121 GLN A C 1
ATOM 961 O O . GLN A 1 121 ? 0.54 -25.5 -10.664 1 74.31 121 GLN A O 1
ATOM 966 N N . TRP A 1 122 ? -0.009 -24.375 -8.898 1 81 122 TRP A N 1
ATOM 967 C CA . TRP A 1 122 ? 1.167 -23.516 -8.992 1 81 122 TRP A CA 1
ATOM 968 C C . TRP A 1 122 ? 2.336 -24.109 -8.211 1 81 122 TRP A C 1
ATOM 970 O O . TRP A 1 122 ? 2.252 -24.297 -6.996 1 81 122 TRP A O 1
ATOM 980 N N . MET A 1 123 ? 3.398 -24.391 -8.867 1 80.81 123 MET A N 1
ATOM 981 C CA . MET A 1 123 ? 4.543 -25.047 -8.234 1 80.81 123 MET A CA 1
ATOM 982 C C . MET A 1 123 ? 5.375 -24.031 -7.445 1 80.81 123 MET A C 1
ATOM 984 O O . MET A 1 123 ? 5.375 -22.844 -7.754 1 80.81 123 MET A O 1
ATOM 988 N N . LYS A 1 124 ? 6.047 -24.594 -6.453 1 83.5 124 LYS A N 1
ATOM 989 C CA . LYS A 1 124 ? 6.996 -23.797 -5.676 1 83.5 124 LYS A CA 1
ATOM 990 C C . LYS A 1 124 ? 8.266 -23.531 -6.473 1 83.5 124 LYS A C 1
ATOM 992 O O . LYS A 1 124 ? 8.82 -24.438 -7.098 1 83.5 124 LYS A O 1
ATOM 997 N N . LEU A 1 125 ? 8.672 -22.359 -6.457 1 82.19 125 LEU A N 1
ATOM 998 C CA . LEU A 1 125 ? 9.836 -22 -7.25 1 82.19 125 LEU A CA 1
ATOM 999 C C . LEU A 1 125 ? 11.086 -21.906 -6.371 1 82.19 125 LEU A C 1
ATOM 1001 O O . LEU A 1 125 ? 12.203 -22.109 -6.852 1 82.19 125 LEU A O 1
ATOM 1005 N N . CYS A 1 126 ? 10.844 -21.641 -5.156 1 84.31 126 CYS A N 1
ATOM 1006 C CA . CYS A 1 126 ? 11.984 -21.359 -4.297 1 84.31 126 CYS A CA 1
ATOM 1007 C C . CYS A 1 126 ? 12.703 -22.641 -3.902 1 84.31 126 CYS A C 1
ATOM 1009 O O . CYS A 1 126 ? 13.836 -22.609 -3.418 1 84.31 126 CYS A O 1
ATOM 1011 N N . ASN A 1 127 ? 12.016 -23.766 -4.09 1 79.69 127 ASN A N 1
ATOM 1012 C CA . ASN A 1 127 ? 12.695 -25.031 -3.898 1 79.69 127 ASN A CA 1
ATOM 1013 C C . ASN A 1 127 ? 13.758 -25.281 -4.973 1 79.69 127 ASN A C 1
ATOM 1015 O O . ASN A 1 127 ? 14.766 -25.938 -4.723 1 79.69 127 ASN A O 1
ATOM 1019 N N . ARG A 1 128 ? 13.539 -24.719 -6.105 1 77.56 128 ARG A N 1
ATOM 1020 C CA . ARG A 1 128 ? 14.438 -24.875 -7.242 1 77.56 128 ARG A CA 1
ATOM 1021 C C . ARG A 1 128 ? 15.438 -23.734 -7.312 1 77.56 128 ARG A C 1
ATOM 1023 O O . ARG A 1 128 ? 16.609 -23.938 -7.617 1 77.56 128 ARG A O 1
ATOM 1030 N N . TYR A 1 129 ? 15.016 -22.547 -6.973 1 83.19 129 TYR A N 1
ATOM 1031 C CA . TYR A 1 129 ? 15.844 -21.359 -7.039 1 83.19 129 TYR A CA 1
ATOM 1032 C C . TYR A 1 129 ? 16.031 -20.75 -5.656 1 83.19 129 TYR A C 1
ATOM 1034 O O . TYR A 1 129 ? 15.641 -19.609 -5.41 1 83.19 129 TYR A O 1
ATOM 1042 N N . THR A 1 130 ? 16.781 -21.469 -4.828 1 82.81 130 THR A N 1
ATOM 1043 C CA . THR A 1 130 ? 16.906 -21.078 -3.43 1 82.81 130 THR A CA 1
ATOM 1044 C C . THR A 1 130 ? 17.719 -19.797 -3.297 1 82.81 130 THR A C 1
ATOM 1046 O O . THR A 1 130 ? 17.359 -18.906 -2.531 1 82.81 130 THR A O 1
ATOM 1049 N N . ARG A 1 131 ? 18.859 -19.719 -3.977 1 83.62 131 ARG A N 1
ATOM 1050 C CA . ARG A 1 131 ? 19.703 -18.531 -3.895 1 83.62 131 ARG A CA 1
ATOM 1051 C C . ARG A 1 131 ? 18.953 -17.297 -4.395 1 83.62 131 ARG A C 1
ATOM 1053 O O . ARG A 1 131 ? 19.047 -16.219 -3.799 1 83.62 131 ARG A O 1
ATOM 1060 N N . PHE A 1 132 ? 18.297 -17.438 -5.469 1 83.94 132 PHE A N 1
ATOM 1061 C CA . PHE A 1 132 ? 17.5 -16.344 -6.016 1 83.94 132 PHE A CA 1
ATOM 1062 C C . PHE A 1 132 ? 16.453 -15.891 -5.004 1 83.94 132 PHE A C 1
ATOM 1064 O O . PHE A 1 132 ? 16.281 -14.688 -4.781 1 83.94 132 PHE A O 1
ATOM 1071 N N . CYS A 1 133 ? 15.844 -16.812 -4.348 1 86 133 CYS A N 1
ATOM 1072 C CA . CYS A 1 133 ? 14.766 -16.5 -3.412 1 86 133 CYS A CA 1
ATOM 1073 C C . CYS A 1 133 ? 15.32 -15.859 -2.145 1 86 133 CYS A C 1
ATOM 1075 O O . CYS A 1 133 ? 14.703 -14.953 -1.587 1 86 133 CYS A O 1
ATOM 1077 N N . ILE A 1 134 ? 16.5 -16.25 -1.644 1 87.75 134 ILE A N 1
ATOM 1078 C CA . ILE A 1 134 ? 17.109 -15.664 -0.455 1 87.75 134 ILE A CA 1
ATOM 1079 C C . ILE A 1 134 ? 17.484 -14.211 -0.733 1 87.75 134 ILE A C 1
ATOM 1081 O O . ILE A 1 134 ? 17.234 -13.328 0.086 1 87.75 134 ILE A O 1
ATOM 1085 N N . GLN A 1 135 ? 18.016 -13.992 -1.872 1 88.88 135 GLN A N 1
ATOM 1086 C CA . GLN A 1 135 ? 18.391 -12.633 -2.254 1 88.88 135 GLN A CA 1
ATOM 1087 C C . GLN A 1 135 ? 17.156 -11.742 -2.389 1 88.88 135 GLN A C 1
ATOM 1089 O O . GLN A 1 135 ? 17.188 -10.578 -1.974 1 88.88 135 GLN A O 1
ATOM 1094 N N . ILE A 1 136 ? 16.141 -12.25 -2.965 1 90.25 136 ILE A N 1
ATOM 1095 C CA . ILE A 1 136 ? 14.898 -11.5 -3.107 1 90.25 136 ILE A CA 1
ATOM 1096 C C . ILE A 1 136 ? 14.32 -11.195 -1.727 1 90.25 136 ILE A C 1
ATOM 1098 O O . ILE A 1 136 ? 13.828 -10.094 -1.484 1 90.25 136 ILE A O 1
ATOM 1102 N N . GLY A 1 137 ? 14.383 -12.219 -0.851 1 91.25 137 GLY A N 1
ATOM 1103 C CA . GLY A 1 137 ? 13.922 -11.984 0.509 1 91.25 137 GLY A CA 1
ATOM 1104 C C . GLY A 1 137 ? 14.648 -10.844 1.193 1 91.25 137 GLY A C 1
ATOM 1105 O O . GLY A 1 137 ? 14.023 -10.016 1.861 1 91.25 137 GLY A O 1
ATOM 1106 N N . GLY A 1 138 ? 15.883 -10.82 1.04 1 92.06 138 GLY A N 1
ATOM 1107 C CA . GLY A 1 138 ? 16.672 -9.719 1.574 1 92.06 138 GLY A CA 1
ATOM 1108 C C . GLY A 1 138 ? 16.297 -8.375 0.962 1 92.06 138 GLY A C 1
ATOM 1109 O O . GLY A 1 138 ? 16.219 -7.367 1.666 1 92.06 138 GLY A O 1
ATOM 1110 N N . ALA A 1 139 ? 16.156 -8.406 -0.335 1 94.31 139 ALA A N 1
ATOM 1111 C CA . ALA A 1 139 ? 15.781 -7.18 -1.037 1 94.31 139 ALA A CA 1
ATOM 1112 C C . ALA A 1 139 ? 14.43 -6.66 -0.546 1 94.31 139 ALA A C 1
ATOM 1114 O O . ALA A 1 139 ? 14.273 -5.461 -0.303 1 94.31 139 ALA A O 1
ATOM 1115 N N . LEU A 1 140 ? 13.508 -7.555 -0.361 1 94.81 140 LEU A N 1
ATOM 1116 C CA . LEU A 1 140 ? 12.164 -7.172 0.077 1 94.81 140 LEU A CA 1
ATOM 1117 C C . LEU A 1 140 ? 12.195 -6.652 1.511 1 94.81 140 LEU A C 1
ATOM 1119 O O . LEU A 1 140 ? 11.461 -5.723 1.854 1 94.81 140 LEU A O 1
ATOM 1123 N N . ALA A 1 141 ? 12.984 -7.262 2.332 1 94.94 141 ALA A N 1
ATOM 1124 C CA . ALA A 1 141 ? 13.141 -6.758 3.695 1 94.94 141 ALA A CA 1
ATOM 1125 C C . ALA A 1 141 ? 13.641 -5.316 3.693 1 94.94 141 ALA A C 1
ATOM 1127 O O . ALA A 1 141 ? 13.094 -4.465 4.398 1 94.94 141 ALA A O 1
ATOM 1128 N N . CYS A 1 142 ? 14.586 -5.078 2.867 1 95.12 142 CYS A N 1
ATOM 1129 C CA . CYS A 1 142 ? 15.102 -3.721 2.727 1 95.12 142 CYS A CA 1
ATOM 1130 C C . CYS A 1 142 ? 14.039 -2.785 2.172 1 95.12 142 CYS A C 1
ATOM 1132 O O . CYS A 1 142 ? 13.898 -1.65 2.631 1 95.12 142 CYS A O 1
ATOM 1134 N N . GLY A 1 143 ? 13.359 -3.252 1.268 1 96.38 143 GLY A N 1
ATOM 1135 C CA . GLY A 1 143 ? 12.305 -2.449 0.665 1 96.38 143 GLY A CA 1
ATOM 1136 C C . GLY A 1 143 ? 11.211 -2.076 1.641 1 96.38 143 GLY A C 1
ATOM 1137 O O . GLY A 1 143 ? 10.719 -0.942 1.633 1 96.38 143 GLY A O 1
ATOM 1138 N N . VAL A 1 144 ? 10.852 -3.004 2.467 1 95.88 144 VAL A N 1
ATOM 1139 C CA . VAL A 1 144 ? 9.805 -2.754 3.449 1 95.88 144 VAL A CA 1
ATOM 1140 C C . VAL A 1 144 ? 10.281 -1.705 4.453 1 95.88 144 VAL A C 1
ATOM 1142 O O . VAL A 1 144 ? 9.516 -0.809 4.828 1 95.88 144 VAL A O 1
ATOM 1145 N N . ILE A 1 145 ? 11.438 -1.784 4.844 1 96 145 ILE A N 1
ATOM 1146 C CA . ILE A 1 145 ? 12 -0.792 5.754 1 96 145 ILE A CA 1
ATOM 1147 C C . ILE A 1 145 ? 12.008 0.58 5.082 1 96 145 ILE A C 1
ATOM 1149 O O . ILE A 1 145 ? 11.648 1.583 5.703 1 96 145 ILE A O 1
ATOM 1153 N N . ALA A 1 146 ? 12.43 0.593 3.826 1 96.31 146 ALA A N 1
ATOM 1154 C CA . ALA A 1 146 ? 12.414 1.844 3.072 1 96.31 146 ALA A CA 1
ATOM 1155 C C . ALA A 1 146 ? 11 2.41 2.982 1 96.31 146 ALA A C 1
ATOM 1157 O O . ALA A 1 146 ? 10.805 3.623 3.088 1 96.31 146 ALA A O 1
ATOM 1158 N N . ALA A 1 147 ? 10.055 1.535 2.787 1 95.75 147 ALA A N 1
ATOM 1159 C CA . ALA A 1 147 ? 8.664 1.97 2.707 1 95.75 147 ALA A CA 1
ATOM 1160 C C . ALA A 1 147 ? 8.219 2.611 4.016 1 95.75 147 ALA A C 1
ATOM 1162 O O . ALA A 1 147 ? 7.551 3.65 4.008 1 95.75 147 ALA A O 1
ATOM 1163 N N . ILE A 1 148 ? 8.57 2.062 5.102 1 94.94 148 ILE A N 1
ATOM 1164 C CA . ILE A 1 148 ? 8.219 2.604 6.41 1 94.94 148 ILE A CA 1
ATOM 1165 C C . ILE A 1 148 ? 8.867 3.975 6.594 1 94.94 148 ILE A C 1
ATOM 1167 O O . ILE A 1 148 ? 8.234 4.906 7.098 1 94.94 148 ILE A O 1
ATOM 1171 N N . LEU A 1 149 ? 10.047 4.086 6.156 1 95.38 149 LEU A N 1
ATOM 1172 C CA . LEU A 1 149 ? 10.742 5.363 6.25 1 95.38 149 LEU A CA 1
ATOM 1173 C C . LEU A 1 149 ? 10.031 6.43 5.426 1 95.38 149 LEU A C 1
ATOM 1175 O O . LEU A 1 149 ? 9.914 7.578 5.859 1 95.38 149 LEU A O 1
ATOM 1179 N N . THR A 1 150 ? 9.594 6.043 4.234 1 94.69 150 THR A N 1
ATOM 1180 C CA . THR A 1 150 ? 8.906 7.004 3.379 1 94.69 150 THR A CA 1
ATOM 1181 C C . THR A 1 150 ? 7.59 7.445 4.012 1 94.69 150 THR A C 1
ATOM 1183 O O . THR A 1 150 ? 7.172 8.594 3.848 1 94.69 150 THR A O 1
ATOM 1186 N N . VAL A 1 151 ? 6.977 6.555 4.77 1 93.06 151 VAL A N 1
ATOM 1187 C CA . VAL A 1 151 ? 5.742 6.887 5.477 1 93.06 151 VAL A CA 1
ATOM 1188 C C . VAL A 1 151 ? 6.035 7.918 6.566 1 93.06 151 VAL A C 1
ATOM 1190 O O . VAL A 1 151 ? 5.297 8.891 6.719 1 93.06 151 VAL A O 1
ATOM 1193 N N . ILE A 1 152 ? 7.105 7.758 7.223 1 93.5 152 ILE A N 1
ATOM 1194 C CA . ILE A 1 152 ? 7.504 8.68 8.281 1 93.5 152 ILE A CA 1
ATOM 1195 C C . ILE A 1 152 ? 7.836 10.047 7.684 1 93.5 152 ILE A C 1
ATOM 1197 O O . ILE A 1 152 ? 7.406 11.078 8.203 1 93.5 152 ILE A O 1
ATOM 1201 N N . ILE A 1 153 ? 8.555 10.031 6.59 1 92.69 153 ILE A N 1
ATOM 1202 C CA . ILE A 1 153 ? 8.914 11.266 5.906 1 92.69 153 ILE A CA 1
ATOM 1203 C C . ILE A 1 153 ? 7.645 12.008 5.477 1 92.69 153 ILE A C 1
ATOM 1205 O O . ILE A 1 153 ? 7.551 13.227 5.629 1 92.69 153 ILE A O 1
ATOM 120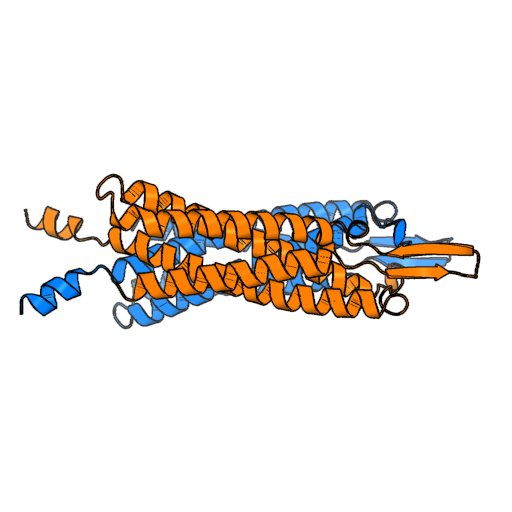9 N N . SER A 1 154 ? 6.676 11.258 4.961 1 91.75 154 SER A N 1
ATOM 1210 C CA . SER A 1 154 ? 5.422 11.867 4.52 1 91.75 154 SER A CA 1
ATOM 1211 C C . SER A 1 154 ? 4.656 12.469 5.691 1 91.75 154 SER A C 1
ATOM 1213 O O . SER A 1 154 ? 4.008 13.5 5.551 1 91.75 154 SER A O 1
ATOM 1215 N N . SER A 1 155 ? 4.762 11.836 6.805 1 89.75 155 SER A N 1
ATOM 1216 C CA . SER A 1 155 ? 4.105 12.367 7.996 1 89.75 155 SER A CA 1
ATOM 1217 C C . SER A 1 155 ? 4.77 13.656 8.461 1 89.75 155 SER A C 1
ATOM 1219 O O . SER A 1 155 ? 4.094 14.57 8.938 1 89.75 155 SER A O 1
ATOM 1221 N N . ILE A 1 156 ? 6.059 13.719 8.383 1 88.25 156 ILE A N 1
ATOM 1222 C CA . ILE A 1 156 ? 6.797 14.922 8.766 1 88.25 156 ILE A CA 1
ATOM 1223 C C . ILE A 1 156 ? 6.422 16.062 7.824 1 88.25 156 ILE A C 1
ATOM 1225 O O . ILE A 1 156 ? 6.223 17.203 8.266 1 88.25 156 ILE A O 1
ATOM 1229 N N . SER A 1 157 ? 6.352 15.727 6.543 1 87.12 157 SER A N 1
ATOM 1230 C CA . SER A 1 157 ? 5.953 16.734 5.574 1 87.12 157 SER A CA 1
ATOM 1231 C C . SER A 1 157 ? 4.527 17.219 5.824 1 87.12 157 SER A C 1
ATOM 1233 O O . SER A 1 157 ? 4.215 18.391 5.625 1 87.12 157 SER A O 1
ATOM 1235 N N . ALA A 1 158 ? 3.656 16.297 6.176 1 86.69 158 ALA A N 1
ATOM 1236 C CA . ALA A 1 158 ? 2.289 16.688 6.52 1 86.69 158 ALA A CA 1
ATOM 1237 C C . ALA A 1 158 ? 2.27 17.609 7.73 1 86.69 158 ALA A C 1
ATOM 1239 O O . ALA A 1 158 ? 1.541 18.609 7.742 1 86.69 158 ALA A O 1
ATOM 1240 N N . TYR A 1 159 ? 3.047 17.297 8.711 1 85.5 159 TYR A N 1
ATOM 1241 C CA . TYR A 1 159 ? 3.143 18.141 9.898 1 85.5 159 TYR A CA 1
ATOM 1242 C C . TYR A 1 159 ? 3.625 19.547 9.539 1 85.5 159 TYR A C 1
ATOM 1244 O O . TYR A 1 159 ? 3.098 20.531 10.047 1 85.5 159 TYR A O 1
ATOM 1252 N N . ALA A 1 160 ? 4.605 19.609 8.727 1 82.75 160 ALA A N 1
ATOM 1253 C CA . ALA A 1 160 ? 5.172 20.906 8.336 1 82.75 160 ALA A CA 1
ATOM 1254 C C . ALA A 1 160 ? 4.164 21.734 7.543 1 82.75 160 ALA A C 1
ATOM 1256 O O . ALA A 1 160 ? 4.113 22.953 7.684 1 82.75 160 ALA A O 1
ATOM 1257 N N . LEU A 1 161 ? 3.422 21.109 6.711 1 80.81 161 LEU A N 1
ATOM 1258 C CA . LEU A 1 161 ? 2.461 21.812 5.863 1 80.81 161 LEU A CA 1
ATOM 1259 C C . LEU A 1 161 ? 1.238 22.234 6.668 1 80.81 161 LEU A C 1
ATOM 1261 O O . LEU A 1 161 ? 0.813 23.391 6.594 1 80.81 161 LEU A O 1
ATOM 1265 N N . PHE A 1 162 ? 0.681 21.375 7.508 1 83.12 162 PHE A N 1
ATOM 1266 C CA . PHE A 1 162 ? -0.609 21.641 8.133 1 83.12 162 PHE A CA 1
ATOM 1267 C C . PHE A 1 162 ? -0.443 22.5 9.375 1 83.12 162 PHE A C 1
ATOM 1269 O O . PHE A 1 162 ? -1.398 23.141 9.828 1 83.12 162 PHE A O 1
ATOM 1276 N N . ARG A 1 163 ? 0.695 22.531 9.844 1 78.25 163 ARG A N 1
ATOM 1277 C CA . ARG A 1 163 ? 0.942 23.422 10.961 1 78.25 163 ARG A CA 1
ATOM 1278 C C . ARG A 1 163 ? 0.814 24.875 10.531 1 78.25 163 ARG A C 1
ATOM 1280 O O . ARG A 1 163 ? 0.551 25.766 11.359 1 78.25 163 ARG A O 1
ATOM 1287 N N . LEU A 1 164 ? 0.974 25.141 9.242 1 73.19 164 LEU A N 1
ATOM 1288 C CA . LEU A 1 164 ? 0.879 26.484 8.711 1 73.19 164 LEU A CA 1
ATOM 1289 C C . LEU A 1 164 ? -0.571 26.969 8.68 1 73.19 164 LEU A C 1
ATOM 1291 O O . LEU A 1 164 ? -0.838 28.156 8.609 1 73.19 164 LEU A O 1
ATOM 1295 N N . TYR A 1 165 ? -1.525 26.062 8.617 1 66.81 165 TYR A N 1
ATOM 1296 C CA . TYR A 1 165 ? -2.938 26.406 8.5 1 66.81 165 TYR A CA 1
ATOM 1297 C C . TYR A 1 165 ? -3.588 26.5 9.875 1 66.81 165 TYR A C 1
ATOM 1299 O O . TYR A 1 165 ? -4.812 26.391 10 1 66.81 165 TYR A O 1
ATOM 1307 N N . SER A 1 166 ? -2.938 26.781 10.898 1 61.22 166 SER A N 1
ATOM 1308 C CA . SER A 1 166 ? -3.51 26.969 12.234 1 61.22 166 SER A CA 1
ATOM 1309 C C . SER A 1 166 ? -4.469 28.141 12.266 1 61.22 166 SER A C 1
ATOM 1311 O O . SER A 1 166 ? -4.305 29.109 11.516 1 61.22 166 SER A O 1
ATOM 1313 N N . PRO A 1 167 ? -5.715 28.094 12.711 1 52.28 167 PRO A N 1
ATOM 1314 C CA . PRO A 1 167 ? -6.684 29.188 12.789 1 52.28 167 PRO A CA 1
ATOM 1315 C C . PRO A 1 167 ? -6.082 30.469 13.359 1 52.28 167 PRO A C 1
ATOM 1317 O O . PRO A 1 167 ? -6.809 31.438 13.617 1 52.28 167 PRO A O 1
ATOM 1320 N N . LYS A 1 168 ? -4.938 30.938 13.711 1 45.97 168 LYS A N 1
ATOM 1321 C CA . LYS A 1 168 ? -4.934 32.344 14.047 1 45.97 168 LYS A CA 1
ATOM 1322 C C . LYS A 1 168 ? -5.504 33.188 12.914 1 45.97 168 LYS A C 1
ATOM 1324 O O . LYS A 1 168 ? -5.805 34.375 13.094 1 45.97 168 LYS A O 1
ATOM 1329 N N . HIS A 1 169 ? -5.395 32.781 11.758 1 40.38 169 HIS A N 1
ATOM 1330 C CA . HIS A 1 169 ? -5.871 33.75 10.773 1 40.38 169 HIS A CA 1
ATOM 1331 C C . HIS A 1 169 ? -7.375 33.969 10.898 1 40.38 169 HIS A C 1
ATOM 1333 O O . HIS A 1 169 ? -7.887 35 10.508 1 40.38 169 HIS A O 1
ATOM 1339 N N . PHE A 1 170 ? -8.172 33 11.352 1 37.84 170 PHE A N 1
ATOM 1340 C CA . PHE A 1 170 ? -9.562 33.406 11.57 1 37.84 170 PHE A CA 1
ATOM 1341 C C . PHE A 1 170 ? -9.664 34.375 12.742 1 37.84 170 PHE A C 1
ATOM 1343 O O . PHE A 1 170 ? -10.484 35.312 12.719 1 37.84 170 PHE A O 1
ATOM 1350 N N . LEU A 1 171 ? -8.93 34.156 13.789 1 38.34 171 LEU A N 1
ATOM 1351 C CA . LEU A 1 171 ? -9.094 35.188 14.812 1 38.34 171 LEU A CA 1
ATOM 1352 C C . LEU A 1 171 ? -8.516 36.531 14.344 1 38.34 171 LEU A C 1
ATOM 1354 O O . LEU A 1 171 ? -8.984 37.594 14.758 1 38.34 171 LEU A O 1
ATOM 1358 N N . LEU A 1 172 ? -7.426 36.5 13.688 1 37.22 172 LEU A N 1
ATOM 1359 C CA . LEU A 1 172 ? -6.973 37.812 13.203 1 37.22 172 LEU A CA 1
ATOM 1360 C C . LEU A 1 172 ? -7.926 38.344 12.141 1 37.22 172 LEU A C 1
ATOM 1362 O O . LEU A 1 172 ? -8.055 39.562 11.984 1 37.22 172 LEU A O 1
ATOM 1366 N N . LEU A 1 173 ? -8.547 37.594 11.273 1 37.41 173 LEU A N 1
ATOM 1367 C CA . LEU A 1 173 ? -9.508 38.188 10.352 1 37.41 173 LEU A CA 1
ATOM 1368 C C . LEU A 1 173 ? -10.797 38.562 11.086 1 37.41 173 LEU A C 1
ATOM 1370 O O . LEU A 1 173 ? -11.531 39.438 10.648 1 37.41 173 LEU A O 1
ATOM 1374 N N . LYS A 1 174 ? -11.281 37.844 12.102 1 40.72 174 LYS A N 1
ATOM 1375 C CA . LYS A 1 174 ? -12.43 38.406 12.812 1 40.72 174 LYS A CA 1
ATOM 1376 C C . LYS A 1 174 ? -12.023 39.562 13.719 1 40.72 174 LYS A C 1
ATOM 1378 O O . LYS A 1 174 ? -12.852 40.375 14.094 1 40.72 174 LYS A O 1
ATOM 1383 N N . GLY A 1 175 ? -10.883 39.625 14.266 1 33.28 175 GLY A N 1
ATOM 1384 C CA . GLY A 1 175 ? -10.617 40.812 15.055 1 33.28 175 GLY A CA 1
ATOM 1385 C C . GLY A 1 175 ? -10.414 42.062 14.203 1 33.28 175 GLY A C 1
ATOM 1386 O O . GLY A 1 175 ? -10.227 43.156 14.727 1 33.28 175 GLY A O 1
ATOM 1387 N N . ARG A 1 176 ? -10.156 41.875 12.906 1 35.62 176 ARG A N 1
ATOM 1388 C CA . ARG A 1 176 ? -10.281 43.156 12.203 1 35.62 176 ARG A CA 1
ATOM 1389 C C . ARG A 1 176 ? -11.711 43.375 11.719 1 35.62 176 ARG A C 1
ATOM 1391 O O . ARG A 1 176 ? -12.352 42.438 11.227 1 35.62 176 ARG A O 1
ATOM 1398 N N . MET B 1 1 ? -17.203 23.172 11.375 1 47.91 1 MET B N 1
ATOM 1399 C CA . MET B 1 1 ? -18.406 22.359 11.305 1 47.91 1 MET B CA 1
ATOM 1400 C C . MET B 1 1 ? -18.469 21.578 9.984 1 47.91 1 MET B C 1
ATOM 1402 O O . MET B 1 1 ? -18.766 20.391 9.977 1 47.91 1 MET B O 1
ATOM 1406 N N . HIS B 1 2 ? -18.078 22.25 8.727 1 61.78 2 HIS B N 1
ATOM 1407 C CA . HIS B 1 2 ? -18.156 21.656 7.402 1 61.78 2 HIS B CA 1
ATOM 1408 C C . HIS B 1 2 ? -17.125 20.531 7.238 1 61.78 2 HIS B C 1
ATOM 1410 O O . HIS B 1 2 ? -17.438 19.484 6.684 1 61.78 2 HIS B O 1
ATOM 1416 N N . SER B 1 3 ? -16.016 20.578 7.965 1 67.44 3 SER B N 1
ATOM 1417 C CA . SER B 1 3 ? -14.969 19.578 7.824 1 67.44 3 SER B CA 1
ATOM 1418 C C . SER B 1 3 ? -15.352 18.266 8.5 1 67.44 3 SER B C 1
ATOM 1420 O O . SER B 1 3 ? -15.078 17.188 7.977 1 67.44 3 SER B O 1
ATOM 1422 N N . SER B 1 4 ? -16.188 18.469 9.477 1 76.31 4 SER B N 1
ATOM 1423 C CA . SER B 1 4 ? -16.594 17.281 10.211 1 76.31 4 SER B CA 1
ATOM 1424 C C . SER B 1 4 ? -17.641 16.484 9.438 1 76.31 4 SER B C 1
ATOM 1426 O O . SER B 1 4 ? -17.641 15.25 9.469 1 76.31 4 SER B O 1
ATOM 1428 N N . ARG B 1 5 ? -18.5 17.266 8.68 1 84.19 5 ARG B N 1
ATOM 1429 C CA . ARG B 1 5 ? -19.547 16.594 7.898 1 84.19 5 ARG B CA 1
ATOM 1430 C C . ARG B 1 5 ? -18.938 15.805 6.742 1 84.19 5 ARG B C 1
ATOM 1432 O O . ARG B 1 5 ? -19.391 14.703 6.441 1 84.19 5 ARG B O 1
ATOM 1439 N N . ILE B 1 6 ? -17.906 16.375 6.113 1 88.31 6 ILE B N 1
ATOM 1440 C CA . ILE B 1 6 ? -17.25 15.711 4.992 1 88.31 6 ILE B CA 1
ATOM 1441 C C . ILE B 1 6 ? -16.547 14.438 5.473 1 88.31 6 ILE B C 1
ATOM 1443 O O . ILE B 1 6 ? -16.594 13.406 4.801 1 88.31 6 ILE B O 1
ATOM 1447 N N . GLU B 1 7 ? -16.016 14.539 6.566 1 88.75 7 GLU B N 1
ATOM 1448 C CA . GLU B 1 7 ? -15.336 13.375 7.129 1 88.75 7 GLU B CA 1
ATOM 1449 C C . GLU B 1 7 ? -16.312 12.242 7.406 1 88.75 7 GLU B C 1
ATOM 1451 O O . GLU B 1 7 ? -16.016 11.078 7.133 1 88.75 7 GLU B O 1
ATOM 1456 N N . THR B 1 8 ? -17.438 12.656 7.984 1 89.25 8 THR B N 1
ATOM 1457 C CA . THR B 1 8 ? -18.453 11.648 8.297 1 89.25 8 THR B CA 1
ATOM 1458 C C . THR B 1 8 ? -18.984 11.008 7.02 1 89.25 8 THR B C 1
ATOM 1460 O O . THR B 1 8 ? -19.188 9.797 6.961 1 89.25 8 THR B O 1
ATOM 1463 N N . PHE B 1 9 ? -19.203 11.789 6.039 1 92.56 9 PHE B N 1
ATOM 1464 C CA . PHE B 1 9 ? -19.688 11.281 4.762 1 92.56 9 PHE B CA 1
ATOM 1465 C C . PHE B 1 9 ? -18.672 10.328 4.141 1 92.56 9 PHE B C 1
ATOM 1467 O O . PHE B 1 9 ? -19.047 9.266 3.639 1 92.56 9 PHE B O 1
ATOM 1474 N N . LEU B 1 10 ? -17.422 10.688 4.191 1 93.94 10 LEU B N 1
ATOM 1475 C CA . LEU B 1 10 ? -16.375 9.859 3.623 1 93.94 10 LEU B CA 1
ATOM 1476 C C . LEU B 1 10 ? -16.25 8.531 4.375 1 93.94 10 LEU B C 1
ATOM 1478 O O . LEU B 1 10 ? -16.031 7.484 3.768 1 93.94 10 LEU B O 1
ATOM 1482 N N . ARG B 1 11 ? -16.438 8.57 5.59 1 94.62 11 ARG B N 1
ATOM 1483 C CA . ARG B 1 11 ? -16.328 7.355 6.398 1 94.62 11 ARG B CA 1
ATOM 1484 C C . ARG B 1 11 ? -17.484 6.406 6.102 1 94.62 11 ARG B C 1
ATOM 1486 O O . ARG B 1 11 ? -17.297 5.188 6.059 1 94.62 11 ARG B O 1
ATOM 1493 N N . VAL B 1 12 ? -18.641 6.957 5.926 1 95.06 12 VAL B N 1
ATOM 1494 C CA . VAL B 1 12 ? -19.797 6.133 5.602 1 95.06 12 VAL B CA 1
ATOM 1495 C C . VAL B 1 12 ? -19.609 5.492 4.227 1 95.06 12 VAL B C 1
ATOM 1497 O O . VAL B 1 12 ? -19.828 4.285 4.066 1 95.06 12 VAL B O 1
ATOM 1500 N N . LEU B 1 13 ? -19.203 6.289 3.312 1 96.31 13 LEU B N 1
ATOM 1501 C CA . LEU B 1 13 ? -18.969 5.793 1.96 1 96.31 13 LEU B CA 1
ATOM 1502 C C . LEU B 1 13 ? -17.891 4.719 1.955 1 96.31 13 LEU B C 1
ATOM 1504 O O . LEU B 1 13 ? -18.031 3.686 1.299 1 96.31 13 LEU B O 1
ATOM 1508 N N . SER B 1 14 ? -16.812 5.023 2.652 1 96.25 14 SER B N 1
ATOM 1509 C CA . SER B 1 14 ? -15.719 4.055 2.736 1 96.25 14 SER B CA 1
ATOM 1510 C C . SER B 1 14 ? -16.188 2.756 3.385 1 96.25 14 SER B C 1
ATOM 1512 O O . SER B 1 14 ? -15.812 1.667 2.945 1 96.25 14 SER B O 1
ATOM 1514 N N . THR B 1 15 ? -17.016 2.824 4.367 1 96.5 15 THR B N 1
ATOM 1515 C CA . THR B 1 15 ? -17.516 1.644 5.059 1 96.5 15 THR B CA 1
ATOM 1516 C C . THR B 1 15 ? -18.375 0.797 4.129 1 96.5 15 THR B C 1
ATOM 1518 O O . THR B 1 15 ? -18.234 -0.426 4.078 1 96.5 15 THR B O 1
ATOM 1521 N N . VAL B 1 16 ? -19.203 1.41 3.387 1 97.06 16 VAL B N 1
ATOM 1522 C CA . VAL B 1 16 ? -20.094 0.705 2.463 1 97.06 16 VAL B CA 1
ATOM 1523 C C . VAL B 1 16 ? -19.25 -0.031 1.415 1 97.06 16 VAL B C 1
ATOM 1525 O O . VAL B 1 16 ? -19.5 -1.204 1.126 1 97.06 16 VAL B O 1
ATOM 1528 N N . LEU B 1 17 ? -18.281 0.607 0.924 1 97.38 17 LEU B N 1
ATOM 1529 C CA . LEU B 1 17 ? -17.438 0.008 -0.107 1 97.38 17 LEU B CA 1
ATOM 1530 C C . LEU B 1 17 ? -16.609 -1.132 0.466 1 97.38 17 LEU B C 1
ATOM 1532 O O . LEU B 1 17 ? -16.406 -2.148 -0.199 1 97.38 17 LEU B O 1
ATOM 1536 N N . LEU B 1 18 ? -16.109 -0.951 1.684 1 97.56 18 LEU B N 1
ATOM 1537 C CA . LEU B 1 18 ? -15.336 -1.999 2.338 1 97.56 18 LEU B CA 1
ATOM 1538 C C . LEU B 1 18 ? -16.188 -3.244 2.566 1 97.56 18 LEU B C 1
ATOM 1540 O O . LEU B 1 18 ? -15.742 -4.363 2.297 1 97.56 18 LEU B O 1
ATOM 1544 N N . VAL B 1 19 ? -17.391 -3.062 3.027 1 95.94 19 VAL B N 1
ATOM 1545 C CA . VAL B 1 19 ? -18.297 -4.176 3.289 1 95.94 19 VAL B CA 1
ATOM 1546 C C . VAL B 1 19 ? -18.688 -4.852 1.974 1 95.94 19 VAL B C 1
ATOM 1548 O O . VAL B 1 19 ? -18.719 -6.082 1.886 1 95.94 19 VAL B O 1
ATOM 1551 N N . LEU B 1 20 ? -18.922 -4.039 1.009 1 95.31 20 LEU B N 1
ATOM 1552 C CA . LEU B 1 20 ? -19.25 -4.586 -0.302 1 95.31 20 LEU B CA 1
ATOM 1553 C C . LEU B 1 20 ? -18.109 -5.441 -0.837 1 95.31 20 LEU B C 1
ATOM 1555 O O . LEU B 1 20 ? -18.328 -6.527 -1.372 1 95.31 20 LEU B O 1
ATOM 1559 N N . THR B 1 21 ? -16.938 -4.961 -0.69 1 95.88 21 THR B N 1
ATOM 1560 C CA . THR B 1 21 ? -15.758 -5.699 -1.143 1 95.88 21 THR B CA 1
ATOM 1561 C C . THR B 1 21 ? -15.641 -7.027 -0.401 1 95.88 21 THR B C 1
ATOM 1563 O O . THR B 1 21 ? -15.453 -8.078 -1.021 1 95.88 21 THR B O 1
ATOM 1566 N N . ALA B 1 22 ? -15.758 -6.961 0.897 1 94.56 22 ALA B N 1
ATOM 1567 C CA . ALA B 1 22 ? -15.648 -8.172 1.709 1 94.56 22 ALA B CA 1
ATOM 1568 C C . ALA B 1 22 ? -16.734 -9.18 1.34 1 94.56 22 ALA B C 1
ATOM 1570 O O . ALA B 1 22 ? -16.469 -10.375 1.226 1 94.56 22 ALA B O 1
ATOM 1571 N N . CYS B 1 23 ? -17.922 -8.727 1.091 1 93.44 23 CYS B N 1
ATOM 1572 C CA . CYS B 1 23 ? -19.047 -9.602 0.75 1 93.44 23 CYS B CA 1
ATOM 1573 C C . CYS B 1 23 ? -18.875 -10.195 -0.644 1 93.44 23 CYS B C 1
ATOM 1575 O O . CYS B 1 23 ? -19.094 -11.391 -0.849 1 93.44 23 CYS B O 1
ATOM 1577 N N . LEU B 1 24 ? -18.5 -9.375 -1.566 1 92.19 24 LEU B N 1
ATOM 1578 C CA . LEU B 1 24 ? -18.312 -9.852 -2.932 1 92.19 24 LEU B CA 1
ATOM 1579 C C . LEU B 1 24 ? -17.219 -10.914 -2.992 1 92.19 24 LEU B C 1
ATOM 1581 O O . LEU B 1 24 ? -17.359 -11.914 -3.701 1 92.19 24 LEU B O 1
ATOM 1585 N N . VAL B 1 25 ? -16.141 -10.711 -2.285 1 91.62 25 VAL B N 1
ATOM 1586 C CA . VAL B 1 25 ? -15.055 -11.672 -2.277 1 91.62 25 VAL B CA 1
ATOM 1587 C C . VAL B 1 25 ? -15.445 -12.898 -1.455 1 91.62 25 VAL B C 1
ATOM 1589 O O . VAL B 1 25 ? -15.219 -14.039 -1.873 1 91.62 25 VAL B O 1
ATOM 1592 N N . GLY B 1 26 ? -16.062 -12.703 -0.356 1 87.56 26 GLY B N 1
ATOM 1593 C CA . GLY B 1 26 ? -16.391 -13.781 0.564 1 87.56 26 GLY B CA 1
ATOM 1594 C C . GLY B 1 26 ? -17.484 -14.695 0.046 1 87.56 26 GLY B C 1
ATOM 1595 O O . GLY B 1 26 ? -17.5 -15.891 0.344 1 87.56 26 GLY B O 1
ATOM 1596 N N . PHE B 1 27 ? -18.375 -14.156 -0.665 1 86.5 27 PHE B N 1
ATOM 1597 C CA . PHE B 1 27 ? -19.5 -14.953 -1.14 1 86.5 27 PHE B CA 1
ATOM 1598 C C . PHE B 1 27 ? -19.25 -15.461 -2.555 1 86.5 27 PHE B C 1
ATOM 1600 O O . PHE B 1 27 ? -20.109 -16.125 -3.145 1 86.5 27 PHE B O 1
ATOM 1607 N N . ASP B 1 28 ? -18.094 -15.148 -2.998 1 83.69 28 ASP B N 1
ATOM 1608 C CA . ASP B 1 28 ? -17.781 -15.594 -4.352 1 83.69 28 ASP B CA 1
ATOM 1609 C C . ASP B 1 28 ? -17.297 -17.047 -4.355 1 83.69 28 ASP B C 1
ATOM 1611 O O . ASP B 1 28 ? -16.406 -17.406 -3.6 1 83.69 28 ASP B O 1
ATOM 1615 N N . SER B 1 29 ? -18.031 -17.938 -4.91 1 78.94 29 SER B N 1
ATOM 1616 C CA . SER B 1 29 ? -17.625 -19.328 -5.09 1 78.94 29 SER B CA 1
ATOM 1617 C C . SER B 1 29 ? -18.078 -19.875 -6.445 1 78.94 29 SER B C 1
ATOM 1619 O O . SER B 1 29 ? -19.094 -19.438 -6.973 1 78.94 29 SER B O 1
ATOM 1621 N N . GLN B 1 30 ? -17.141 -20.484 -7.055 1 73 30 GLN B N 1
ATOM 1622 C CA . GLN B 1 30 ? -17.469 -21.125 -8.328 1 73 30 GLN B CA 1
ATOM 1623 C C . GLN B 1 30 ? -16.938 -22.547 -8.375 1 73 30 GLN B C 1
ATOM 1625 O O . GLN B 1 30 ? -15.766 -22.797 -8.117 1 73 30 GLN B O 1
ATOM 1630 N N . THR B 1 31 ? -17.875 -23.531 -8.586 1 73.75 31 THR B N 1
ATOM 1631 C CA . THR B 1 31 ? -17.5 -24.938 -8.703 1 73.75 31 THR B CA 1
ATOM 1632 C C . THR B 1 31 ? -17.438 -25.359 -10.164 1 73.75 31 THR B C 1
ATOM 1634 O O . THR B 1 31 ? -18.297 -25 -10.969 1 73.75 31 THR B O 1
ATOM 1637 N N . LYS B 1 32 ? -16.266 -25.719 -10.555 1 70.44 32 LYS B N 1
ATOM 1638 C CA . LYS B 1 32 ? -16.172 -26.234 -11.914 1 70.44 32 LYS B CA 1
ATOM 1639 C C . LYS B 1 32 ? -15.812 -27.719 -11.914 1 70.44 32 LYS B C 1
ATOM 1641 O O . LYS B 1 32 ? -15.031 -28.172 -11.07 1 70.44 32 LYS B O 1
ATOM 1646 N N . VAL B 1 33 ? -16.578 -28.516 -12.625 1 59.78 33 VAL B N 1
ATOM 1647 C CA . VAL B 1 33 ? -16.359 -29.969 -12.727 1 59.78 33 VAL B CA 1
ATOM 1648 C C . VAL B 1 33 ? -15.336 -30.25 -13.828 1 59.78 33 VAL B C 1
ATOM 1650 O O . VAL B 1 33 ? -15.492 -29.812 -14.961 1 59.78 33 VAL B O 1
ATOM 1653 N N . PHE B 1 34 ? -14.094 -30.453 -13.273 1 57.12 34 PHE B N 1
ATOM 1654 C CA . PHE B 1 34 ? -13.07 -30.859 -14.234 1 57.12 34 PHE B CA 1
ATOM 1655 C C . PHE B 1 34 ? -13.25 -32.312 -14.633 1 57.12 34 PHE B C 1
ATOM 1657 O O . PHE B 1 34 ? -13.344 -33.188 -13.773 1 57.12 34 PHE B O 1
ATOM 1664 N N . PHE B 1 35 ? -13.039 -32.656 -15.945 1 53.38 35 PHE B N 1
ATOM 1665 C CA . PHE B 1 35 ? -13.07 -33.938 -16.594 1 53.38 35 PHE B CA 1
ATOM 1666 C C . PHE B 1 35 ? -14.172 -34.812 -16 1 53.38 35 PHE B C 1
ATOM 1668 O O . PHE B 1 35 ? -13.953 -36 -15.703 1 53.38 35 PHE B O 1
ATOM 1675 N N . TYR B 1 36 ? -15.312 -34.438 -15.727 1 54.47 36 TYR B N 1
ATOM 1676 C CA . TYR B 1 36 ? -16.516 -35.156 -15.352 1 54.47 36 TYR B CA 1
ATOM 1677 C C . TYR B 1 36 ? -16.422 -35.688 -13.922 1 54.47 36 TYR B C 1
ATOM 1679 O O . TYR B 1 36 ? -17.391 -36.188 -13.367 1 54.47 36 TYR B O 1
ATOM 1687 N N . THR B 1 37 ? -15.109 -35.594 -13.203 1 52 37 THR B N 1
ATOM 1688 C CA . THR B 1 37 ? -15.055 -36.312 -11.93 1 52 37 THR B CA 1
ATOM 1689 C C . THR B 1 37 ? -14.492 -35.406 -10.828 1 52 37 THR B C 1
ATOM 1691 O O . THR B 1 37 ? -14.828 -35.562 -9.656 1 52 37 THR B O 1
ATOM 1694 N N . TYR B 1 38 ? -13.617 -34.438 -11.164 1 57.12 38 TYR B N 1
ATOM 1695 C CA . TYR B 1 38 ? -13.008 -33.719 -10.055 1 57.12 38 TYR B CA 1
ATOM 1696 C C . TYR B 1 38 ? -13.516 -32.281 -9.992 1 57.12 38 TYR B C 1
ATOM 1698 O O . TYR B 1 38 ? -13.227 -31.484 -10.867 1 57.12 38 TYR B O 1
ATOM 1706 N N . ALA B 1 39 ? -14.633 -32.188 -9.195 1 58.69 39 ALA B N 1
ATOM 1707 C CA . ALA B 1 39 ? -15.227 -30.875 -8.977 1 58.69 39 ALA B CA 1
ATOM 1708 C C . ALA B 1 39 ? -14.336 -30 -8.094 1 58.69 39 ALA B C 1
ATOM 1710 O O . ALA B 1 39 ? -14.031 -30.375 -6.953 1 58.69 39 ALA B O 1
ATOM 1711 N N . ARG B 1 40 ? -13.586 -29.172 -8.719 1 69.31 40 ARG B N 1
ATOM 1712 C CA . ARG B 1 40 ? -12.797 -28.266 -7.879 1 69.31 40 ARG B CA 1
ATOM 1713 C C . ARG B 1 40 ? -13.484 -26.922 -7.707 1 69.31 40 ARG B C 1
ATOM 1715 O O . ARG B 1 40 ? -13.977 -26.344 -8.68 1 69.31 40 ARG B O 1
ATOM 1722 N N . LYS B 1 41 ? -13.75 -26.594 -6.402 1 68.12 41 LYS B N 1
ATOM 1723 C CA . LYS B 1 41 ? -14.391 -25.328 -6.039 1 68.12 41 LYS B CA 1
ATOM 1724 C C . LYS B 1 41 ? -13.352 -24.234 -5.812 1 68.12 41 LYS B C 1
ATOM 1726 O O . LYS B 1 41 ? -12.438 -24.406 -5.008 1 68.12 41 LYS B O 1
ATOM 1731 N N . ALA B 1 42 ? -13.484 -23.328 -6.699 1 72.75 42 ALA B N 1
ATOM 1732 C CA . ALA B 1 42 ? -12.625 -22.172 -6.504 1 72.75 42 ALA B CA 1
ATOM 1733 C C . ALA B 1 42 ? -13.219 -21.219 -5.465 1 72.75 42 ALA B C 1
ATOM 1735 O O . ALA B 1 42 ? -14.375 -20.797 -5.586 1 72.75 42 ALA B O 1
ATOM 1736 N N . THR B 1 43 ? -12.508 -21.078 -4.41 1 71.69 43 THR B N 1
ATOM 1737 C CA . THR B 1 43 ? -12.945 -20.188 -3.34 1 71.69 43 THR B CA 1
ATOM 1738 C C . THR B 1 43 ? -11.852 -19.188 -2.979 1 71.69 43 THR B C 1
ATOM 1740 O O . THR B 1 43 ? -10.703 -19.344 -3.385 1 71.69 43 THR B O 1
ATOM 1743 N N . PHE B 1 44 ? -12.312 -18.109 -2.318 1 72.56 44 PHE B N 1
ATOM 1744 C CA . PHE B 1 44 ? -11.391 -17.062 -1.88 1 72.56 44 PHE B CA 1
ATOM 1745 C C . PHE B 1 44 ? -10.352 -17.625 -0.917 1 72.56 44 PHE B C 1
ATOM 1747 O O . PHE B 1 44 ? -9.297 -17.031 -0.709 1 72.56 44 PHE B O 1
ATOM 1754 N N . ARG B 1 45 ? -10.641 -18.719 -0.471 1 72.56 45 ARG B N 1
ATOM 1755 C CA . ARG B 1 45 ? -9.719 -19.312 0.486 1 72.56 45 ARG B CA 1
ATOM 1756 C C . ARG B 1 45 ? -8.516 -19.938 -0.223 1 72.56 45 ARG B C 1
ATOM 1758 O O . ARG B 1 45 ? -7.5 -20.234 0.411 1 72.56 45 ARG B O 1
ATOM 1765 N N . ASP B 1 46 ? -8.664 -20.031 -1.458 1 75.75 46 ASP B N 1
ATOM 1766 C CA . ASP B 1 46 ? -7.586 -20.641 -2.229 1 75.75 46 ASP B CA 1
ATOM 1767 C C . ASP B 1 46 ? -6.426 -19.672 -2.416 1 75.75 46 ASP B C 1
ATOM 1769 O O . ASP B 1 46 ? -5.285 -20.078 -2.621 1 75.75 46 ASP B O 1
ATOM 1773 N N . LEU B 1 47 ? -6.809 -18.453 -2.336 1 80.94 47 LEU B N 1
ATOM 1774 C CA . LEU B 1 47 ? -5.777 -17.422 -2.461 1 80.94 47 LEU B CA 1
ATOM 1775 C C . LEU B 1 47 ? -5.633 -16.641 -1.161 1 80.94 47 LEU B C 1
ATOM 1777 O O . LEU B 1 47 ? -6.531 -15.883 -0.781 1 80.94 47 LEU B O 1
ATOM 1781 N N . ASN B 1 48 ? -4.562 -16.734 -0.445 1 83.56 48 ASN B N 1
ATOM 1782 C CA . ASN B 1 48 ? -4.309 -16.109 0.845 1 83.56 48 ASN B CA 1
ATOM 1783 C C . ASN B 1 48 ? -4.516 -14.602 0.78 1 83.56 48 ASN B C 1
ATOM 1785 O O . ASN B 1 48 ? -5 -13.992 1.737 1 83.56 48 ASN B O 1
ATOM 1789 N N . ALA B 1 49 ? -4.129 -14.078 -0.375 1 89.5 49 ALA B N 1
ATOM 1790 C CA . ALA B 1 49 ? -4.254 -12.633 -0.513 1 89.5 49 ALA B CA 1
ATOM 1791 C C . ALA B 1 49 ? -5.715 -12.203 -0.446 1 89.5 49 ALA B C 1
ATOM 1793 O O . ALA B 1 49 ? -6.035 -11.156 0.124 1 89.5 49 ALA B O 1
ATOM 1794 N N . LEU B 1 50 ? -6.621 -12.984 -0.973 1 90.44 50 LEU B N 1
ATOM 1795 C CA . LEU B 1 50 ? -8.039 -12.664 -0.943 1 90.44 50 LEU B CA 1
ATOM 1796 C C . LEU B 1 50 ? -8.617 -12.875 0.453 1 90.44 50 LEU B C 1
ATOM 1798 O O . LEU B 1 50 ? -9.461 -12.102 0.905 1 90.44 50 LEU B O 1
ATOM 1802 N N . TYR B 1 51 ? -8.117 -13.875 1.062 1 89.56 51 TYR B N 1
ATOM 1803 C CA . TYR B 1 51 ? -8.516 -14.156 2.438 1 89.56 51 TYR B CA 1
ATOM 1804 C C . TYR B 1 51 ? -8.141 -13 3.357 1 89.56 51 TYR B C 1
ATOM 1806 O O . TYR B 1 51 ? -8.961 -12.539 4.156 1 89.56 51 TYR B O 1
ATOM 1814 N N . VAL B 1 52 ? -7.004 -12.508 3.266 1 91.94 52 VAL B N 1
ATOM 1815 C CA . VAL B 1 52 ? -6.52 -11.398 4.07 1 91.94 52 VAL B CA 1
ATOM 1816 C C . VAL B 1 52 ? -7.309 -10.133 3.734 1 91.94 52 VAL B C 1
ATOM 1818 O O . VAL B 1 52 ? -7.656 -9.352 4.625 1 91.94 52 VAL B O 1
ATOM 1821 N N . LEU B 1 53 ? -7.586 -9.977 2.494 1 94.81 53 LEU B N 1
ATOM 1822 C CA . LEU B 1 53 ? -8.344 -8.805 2.066 1 94.81 53 LEU B CA 1
ATOM 1823 C C . LEU B 1 53 ? -9.703 -8.758 2.766 1 94.81 53 LEU B C 1
ATOM 1825 O O . LEU B 1 53 ? -10.117 -7.699 3.252 1 94.81 53 LEU B O 1
ATOM 1829 N N . VAL B 1 54 ? -10.406 -9.875 2.881 1 94.56 54 VAL B N 1
ATOM 1830 C CA . VAL B 1 54 ? -11.734 -9.938 3.492 1 94.56 54 VAL B CA 1
ATOM 1831 C C . VAL B 1 54 ? -11.641 -9.555 4.965 1 94.56 54 VAL B C 1
ATOM 1833 O O . VAL B 1 54 ? -12.43 -8.742 5.453 1 94.56 54 VAL B O 1
ATOM 1836 N N . TRP B 1 55 ? -10.641 -10.055 5.637 1 94.38 55 TRP B N 1
ATOM 1837 C CA . TRP B 1 55 ? -10.492 -9.781 7.059 1 94.38 55 TRP B CA 1
ATOM 1838 C C . TRP B 1 55 ? -10.086 -8.328 7.289 1 94.38 55 TRP B C 1
ATOM 1840 O O . TRP B 1 55 ? -10.562 -7.684 8.227 1 94.38 55 TRP B O 1
ATOM 1850 N N . VAL B 1 56 ? -9.211 -7.859 6.508 1 95.62 56 VAL B N 1
ATOM 1851 C CA . VAL B 1 56 ? -8.75 -6.48 6.645 1 95.62 56 VAL B CA 1
ATOM 1852 C C . VAL B 1 56 ? -9.906 -5.52 6.359 1 95.62 56 VAL B C 1
ATOM 1854 O O . VAL B 1 56 ? -10.117 -4.555 7.098 1 95.62 56 VAL B O 1
ATOM 1857 N N . ASP B 1 57 ? -10.633 -5.789 5.312 1 96.62 57 ASP B N 1
ATOM 1858 C CA . ASP B 1 57 ? -11.758 -4.93 4.969 1 96.62 57 ASP B CA 1
ATOM 1859 C C . ASP B 1 57 ? -12.82 -4.953 6.066 1 96.62 57 ASP B C 1
ATOM 1861 O O . ASP B 1 57 ? -13.391 -3.918 6.41 1 96.62 57 ASP B O 1
ATOM 1865 N N . ALA B 1 58 ? -13.062 -6.129 6.602 1 95.5 58 ALA B N 1
ATOM 1866 C CA . ALA B 1 58 ? -14.039 -6.242 7.688 1 95.5 58 ALA B CA 1
ATOM 1867 C C . ALA B 1 58 ? -13.578 -5.461 8.914 1 95.5 58 ALA B C 1
ATOM 1869 O O . ALA B 1 58 ? -14.367 -4.746 9.539 1 95.5 58 ALA B O 1
ATOM 1870 N N . ALA B 1 59 ? -12.344 -5.551 9.219 1 95.81 59 ALA B N 1
ATOM 1871 C CA . ALA B 1 59 ? -11.789 -4.84 10.367 1 95.81 59 ALA B CA 1
ATOM 1872 C C . ALA B 1 59 ? -11.836 -3.328 10.156 1 95.81 59 ALA B C 1
ATOM 1874 O O . ALA B 1 59 ? -12.18 -2.576 11.07 1 95.81 59 ALA B O 1
ATOM 1875 N N . ALA B 1 60 ? -11.453 -2.941 8.953 1 96.38 60 ALA B N 1
ATOM 1876 C CA . ALA B 1 60 ? -11.477 -1.516 8.641 1 96.38 60 ALA B CA 1
ATOM 1877 C C . ALA B 1 60 ? -12.898 -0.964 8.695 1 96.38 60 ALA B C 1
ATOM 1879 O O . ALA B 1 60 ? -13.117 0.16 9.148 1 96.38 60 ALA B O 1
ATOM 1880 N N . ALA B 1 61 ? -13.844 -1.729 8.195 1 96.38 61 ALA B N 1
ATOM 1881 C CA . ALA B 1 61 ? -15.242 -1.308 8.258 1 96.38 61 ALA B CA 1
ATOM 1882 C C . ALA B 1 61 ? -15.703 -1.171 9.703 1 96.38 61 ALA B C 1
ATOM 1884 O O . ALA B 1 61 ? -16.391 -0.202 10.055 1 96.38 61 ALA B O 1
ATOM 1885 N N . ALA B 1 62 ? -15.359 -2.129 10.547 1 95.31 62 ALA B N 1
ATOM 1886 C CA . ALA B 1 62 ? -15.711 -2.066 11.961 1 95.31 62 ALA B CA 1
ATOM 1887 C C . ALA B 1 62 ? -15.102 -0.833 12.625 1 95.31 62 ALA B C 1
ATOM 1889 O O . ALA B 1 62 ? -15.766 -0.148 13.406 1 95.31 62 ALA B O 1
ATOM 1890 N N . TYR B 1 63 ? -13.875 -0.585 12.289 1 95.5 63 TYR B N 1
ATOM 1891 C CA . TYR B 1 63 ? -13.188 0.584 12.828 1 95.5 63 TYR B CA 1
ATOM 1892 C C . TYR B 1 63 ? -13.914 1.867 12.445 1 95.5 63 TYR B C 1
ATOM 1894 O O . TYR B 1 63 ? -14.141 2.738 13.289 1 95.5 63 TYR B O 1
ATOM 1902 N N . ASN B 1 64 ? -14.234 1.989 11.18 1 93.88 64 ASN B N 1
ATOM 1903 C CA . ASN B 1 64 ? -14.953 3.172 10.719 1 93.88 64 ASN B CA 1
ATOM 1904 C C . ASN B 1 64 ? -16.297 3.336 11.438 1 93.88 64 ASN B C 1
ATOM 1906 O O . ASN B 1 64 ? -16.703 4.457 11.758 1 93.88 64 ASN B O 1
ATOM 1910 N N . LEU B 1 65 ? -17 2.227 11.688 1 92.38 65 LEU B N 1
ATOM 1911 C CA . LEU B 1 65 ? -18.281 2.289 12.391 1 92.38 65 LEU B CA 1
ATOM 1912 C C . LEU B 1 65 ? -18.094 2.777 13.82 1 92.38 65 LEU B C 1
ATOM 1914 O O . LEU B 1 65 ? -18.891 3.58 14.312 1 92.38 65 LEU B O 1
ATOM 1918 N N . ILE B 1 66 ? -17.016 2.35 14.477 1 91.31 66 ILE B N 1
ATOM 1919 C CA . ILE B 1 66 ? -16.719 2.773 15.836 1 91.31 66 ILE B CA 1
ATOM 1920 C C . ILE B 1 66 ? -16.438 4.273 15.859 1 91.31 66 ILE B C 1
ATOM 1922 O O . ILE B 1 66 ? -16.906 4.988 16.75 1 91.31 66 ILE B O 1
ATOM 1926 N N . GLN B 1 67 ? -15.68 4.738 14.898 1 89 67 GLN B N 1
ATOM 1927 C CA . GLN B 1 67 ? -15.344 6.156 14.828 1 89 67 GLN B CA 1
ATOM 1928 C C . GLN B 1 67 ? -16.578 7 14.539 1 89 67 GLN B C 1
ATOM 1930 O O . GLN B 1 67 ? -16.719 8.109 15.055 1 89 67 GLN B O 1
ATOM 1935 N N . LEU B 1 68 ? -17.438 6.512 13.703 1 87.69 68 LEU B N 1
ATOM 1936 C CA . LEU B 1 68 ? -18.672 7.219 13.406 1 87.69 68 LEU B CA 1
ATOM 1937 C C . LEU B 1 68 ? -19.547 7.324 14.641 1 87.69 68 LEU B C 1
ATOM 1939 O O . LEU B 1 68 ? -20.156 8.375 14.898 1 87.69 68 LEU B O 1
ATOM 1943 N N . PHE B 1 69 ? -19.641 6.27 15.422 1 86.19 69 PHE B N 1
ATOM 1944 C CA . PHE B 1 69 ? -20.438 6.266 16.641 1 86.19 69 PHE B CA 1
ATOM 1945 C C . PHE B 1 69 ? -19.859 7.242 17.672 1 86.19 69 PHE B C 1
ATOM 1947 O O . PHE B 1 69 ? -20.594 7.953 18.344 1 86.19 69 PHE B O 1
ATOM 1954 N N . ARG B 1 70 ? -18.578 7.324 17.734 1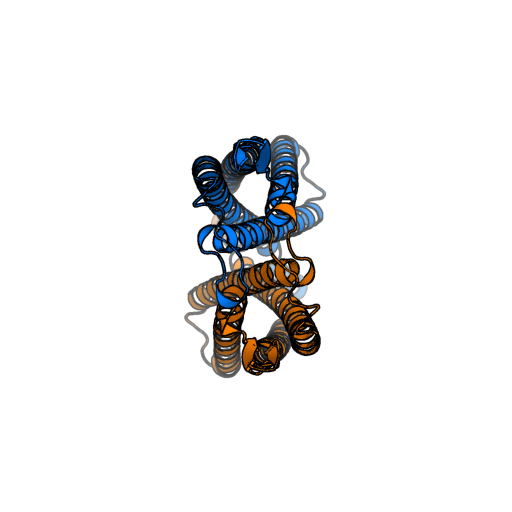 81.81 70 ARG B N 1
ATOM 1955 C CA . ARG B 1 70 ? -17.906 8.234 18.656 1 81.81 70 ARG B CA 1
ATOM 1956 C C . ARG B 1 70 ? -18.141 9.688 18.266 1 81.81 70 ARG B C 1
ATOM 1958 O O . ARG B 1 70 ? -18.312 10.555 19.125 1 81.81 70 ARG B O 1
ATOM 1965 N N . SER B 1 71 ? -18 9.914 17 1 76.06 71 SER B N 1
ATOM 1966 C CA . SER B 1 71 ? -18.219 11.273 16.531 1 76.06 71 SER B CA 1
ATOM 1967 C C . SER B 1 71 ? -19.641 11.742 16.828 1 76.06 71 SER B C 1
ATOM 1969 O O . SER B 1 71 ? -19.875 12.93 17.047 1 76.06 71 SER B O 1
ATOM 1971 N N . PHE B 1 72 ? -20.5 10.82 16.766 1 73.88 72 PHE B N 1
ATOM 1972 C CA . PHE B 1 72 ? -21.891 11.164 17.062 1 73.88 72 PHE B CA 1
ATOM 1973 C C . PHE B 1 72 ? -22.062 11.461 18.547 1 73.88 72 PHE B C 1
ATOM 1975 O O . PHE B 1 72 ? -22.875 12.312 18.922 1 73.88 72 PHE B O 1
ATOM 1982 N N . ARG B 1 73 ? -21.156 10.781 19.328 1 64.88 73 ARG B N 1
ATOM 1983 C CA . ARG B 1 73 ? -21.281 10.984 20.766 1 64.88 73 ARG B CA 1
ATOM 1984 C C . ARG B 1 73 ? -20.469 12.18 21.234 1 64.88 73 ARG B C 1
ATOM 1986 O O . ARG B 1 73 ? -20.781 12.805 22.25 1 64.88 73 ARG B O 1
ATOM 1993 N N . LYS B 1 74 ? -19.125 12.414 20.781 1 59.62 74 LYS B N 1
ATOM 1994 C CA . LYS B 1 74 ? -18.172 13.43 21.234 1 59.62 74 LYS B CA 1
ATOM 1995 C C . LYS B 1 74 ? -18.75 14.828 21.062 1 59.62 74 LYS B C 1
ATOM 1997 O O . LYS B 1 74 ? -18.266 15.781 21.688 1 59.62 74 LYS B O 1
ATOM 2002 N N . ASP B 1 75 ? -19.609 15.203 20.109 1 50.59 75 ASP B N 1
ATOM 2003 C CA . ASP B 1 75 ? -20.219 16.5 20.406 1 50.59 75 ASP B CA 1
ATOM 2004 C C . ASP B 1 75 ? -20.406 16.688 21.906 1 50.59 75 ASP B C 1
ATOM 2006 O O . ASP B 1 75 ? -20.625 17.797 22.391 1 50.59 75 ASP B O 1
ATOM 2010 N N . LEU B 1 76 ? -20.359 15.656 22.641 1 44.28 76 LEU B N 1
ATOM 2011 C CA . LEU B 1 76 ? -20.703 15.906 24.031 1 44.28 76 LEU B CA 1
ATOM 2012 C C . LEU B 1 76 ? -19.453 16.109 24.875 1 44.28 76 LEU B C 1
ATOM 2014 O O . LEU B 1 76 ? -19.531 16.672 25.969 1 44.28 76 LEU B O 1
ATOM 2018 N N . ALA B 1 77 ? -18.328 15.406 24.906 1 47.19 77 ALA B N 1
ATOM 2019 C CA . ALA B 1 77 ? -17.312 15.523 25.953 1 47.19 77 ALA B CA 1
ATOM 2020 C C . ALA B 1 77 ? -16.094 16.281 25.438 1 47.19 77 ALA B C 1
ATOM 2022 O O . ALA B 1 77 ? -15.641 16.062 24.312 1 47.19 77 ALA B O 1
ATOM 2023 N N . ASP B 1 78 ? -15.75 17.469 25.844 1 45.38 78 ASP B N 1
ATOM 2024 C CA . ASP B 1 78 ? -14.828 18.578 25.641 1 45.38 78 ASP B CA 1
ATOM 2025 C C . ASP B 1 78 ? -13.383 18.109 25.609 1 45.38 78 ASP B C 1
ATOM 2027 O O . ASP B 1 78 ? -12.57 18.625 24.844 1 45.38 78 ASP B O 1
ATOM 2031 N N . ASN B 1 79 ? -12.781 17.609 26.875 1 44.12 79 ASN B N 1
ATOM 2032 C CA . ASN B 1 79 ? -11.469 17.828 27.469 1 44.12 79 ASN B CA 1
ATOM 2033 C C . ASN B 1 79 ? -10.367 17.156 26.656 1 44.12 79 ASN B C 1
ATOM 2035 O O . ASN B 1 79 ? -9.258 17.688 26.562 1 44.12 79 ASN B O 1
ATOM 2039 N N . SER B 1 80 ? -10.18 15.797 26.797 1 52.84 80 SER B N 1
ATOM 2040 C CA . SER B 1 80 ? -8.977 14.969 26.719 1 52.84 80 SER B CA 1
ATOM 2041 C C . SER B 1 80 ? -8.516 14.797 25.281 1 52.84 80 SER B C 1
ATOM 2043 O O . SER B 1 80 ? -8.477 13.68 24.766 1 52.84 80 SER B O 1
ATOM 2045 N N . TYR B 1 81 ? -8.492 15.984 24.359 1 64 81 TYR B N 1
ATOM 2046 C CA . TYR B 1 81 ? -8.781 16.188 22.953 1 64 81 TYR B CA 1
ATOM 2047 C C . TYR B 1 81 ? -7.562 15.867 22.094 1 64 81 TYR B C 1
ATOM 2049 O O . TYR B 1 81 ? -7.668 15.156 21.094 1 64 81 TYR B O 1
ATOM 2057 N N . THR B 1 82 ? -6.426 16.203 22.781 1 72.19 82 THR B N 1
ATOM 2058 C CA . THR B 1 82 ? -5.277 16.094 21.891 1 72.19 82 THR B CA 1
ATOM 2059 C C . THR B 1 82 ? -4.852 14.641 21.734 1 72.19 82 THR B C 1
ATOM 2061 O O . THR B 1 82 ? -4.52 14.203 20.625 1 72.19 82 THR B O 1
ATOM 2064 N N . TYR B 1 83 ? -4.934 13.891 22.953 1 76.19 83 TYR B N 1
ATOM 2065 C CA . TYR B 1 83 ? -4.535 12.492 22.891 1 76.19 83 TYR B CA 1
ATOM 2066 C C . TYR B 1 83 ? -5.492 11.695 22 1 76.19 83 TYR B C 1
ATOM 2068 O O . TYR B 1 83 ? -5.078 10.781 21.297 1 76.19 83 TYR B O 1
ATOM 2076 N N . LEU B 1 84 ? -6.672 12.086 22.078 1 75.5 84 LEU B N 1
ATOM 2077 C CA . LEU B 1 84 ? -7.668 11.406 21.25 1 75.5 84 LEU B CA 1
ATOM 2078 C C . LEU B 1 84 ? -7.445 11.695 19.781 1 75.5 84 LEU B C 1
ATOM 2080 O O . LEU B 1 84 ? -7.617 10.82 18.938 1 75.5 84 LEU B O 1
ATOM 2084 N N . ARG B 1 85 ? -6.969 12.867 19.578 1 80.5 85 ARG B N 1
ATOM 2085 C CA . ARG B 1 85 ? -6.711 13.242 18.188 1 80.5 85 ARG B CA 1
ATOM 2086 C C . ARG B 1 85 ? -5.48 12.523 17.641 1 80.5 85 ARG B C 1
ATOM 2088 O O . ARG B 1 85 ? -5.445 12.133 16.469 1 80.5 85 ARG B O 1
ATOM 2095 N N . TRP B 1 86 ? -4.57 12.328 18.562 1 84.69 86 TRP B N 1
ATOM 2096 C CA . TRP B 1 86 ? -3.389 11.562 18.172 1 84.69 86 TRP B CA 1
ATOM 2097 C C . TRP B 1 86 ? -3.756 10.109 17.891 1 84.69 86 TRP B C 1
ATOM 2099 O O . TRP B 1 86 ? -3.258 9.508 16.938 1 84.69 86 TRP B O 1
ATOM 2109 N N . GLY B 1 87 ? -4.594 9.578 18.656 1 85.25 87 GLY B N 1
ATOM 2110 C CA . GLY B 1 87 ? -5.039 8.203 18.469 1 85.25 87 GLY B CA 1
ATOM 2111 C C . GLY B 1 87 ? -5.828 8.008 17.188 1 85.25 87 GLY B C 1
ATOM 2112 O O . GLY B 1 87 ? -5.621 7.031 16.469 1 85.25 87 GLY B O 1
ATOM 2113 N N . THR B 1 88 ? -6.641 8.938 16.938 1 86.62 88 THR B N 1
ATOM 2114 C CA . THR B 1 88 ? -7.449 8.844 15.719 1 86.62 88 THR B CA 1
ATOM 2115 C C . THR B 1 88 ? -6.578 8.969 14.477 1 86.62 88 THR B C 1
ATOM 2117 O O . THR B 1 88 ? -6.773 8.242 13.5 1 86.62 88 THR B O 1
ATOM 2120 N N . TYR B 1 89 ? -5.68 9.852 14.609 1 88.38 89 TYR B N 1
ATOM 2121 C CA . TYR B 1 89 ? -4.789 10.039 13.469 1 88.38 89 TYR B CA 1
ATOM 2122 C C . TYR B 1 89 ? -3.957 8.789 13.219 1 88.38 89 TYR B C 1
ATOM 2124 O O . TYR B 1 89 ? -3.855 8.32 12.078 1 88.38 89 TYR B O 1
ATOM 2132 N N . LEU B 1 90 ? -3.406 8.195 14.203 1 89.62 90 LEU B N 1
ATOM 2133 C CA . LEU B 1 90 ? -2.557 7.02 14.07 1 89.62 90 LEU B CA 1
ATOM 2134 C C . LEU B 1 90 ? -3.363 5.824 13.57 1 89.62 90 LEU B C 1
ATOM 2136 O O . LEU B 1 90 ? -2.895 5.066 12.711 1 89.62 90 LEU B O 1
ATOM 2140 N N . LEU B 1 91 ? -4.512 5.723 14.086 1 91.56 91 LEU B N 1
ATOM 2141 C CA . LEU B 1 91 ? -5.355 4.598 13.695 1 91.56 91 LEU B CA 1
ATOM 2142 C C . LEU B 1 91 ? -5.867 4.781 12.266 1 91.56 91 LEU B C 1
ATOM 2144 O O . LEU B 1 91 ? -5.992 3.807 11.516 1 91.56 91 LEU B O 1
ATOM 2148 N N . ASP B 1 92 ? -6.156 6.016 11.875 1 93.19 92 ASP B N 1
ATOM 2149 C CA . ASP B 1 92 ? -6.578 6.293 10.508 1 93.19 92 ASP B CA 1
ATOM 2150 C C . ASP B 1 92 ? -5.445 6.035 9.523 1 93.19 92 ASP B C 1
ATOM 2152 O O . ASP B 1 92 ? -5.668 5.488 8.438 1 93.19 92 ASP B O 1
ATOM 2156 N N . GLN B 1 93 ? -4.293 6.449 9.938 1 91.81 93 GLN B N 1
ATOM 2157 C CA . GLN B 1 93 ? -3.135 6.215 9.086 1 91.81 93 GLN B CA 1
ATOM 2158 C C . GLN B 1 93 ? -2.85 4.723 8.938 1 91.81 93 GLN B C 1
ATOM 2160 O O . GLN B 1 93 ? -2.598 4.234 7.836 1 91.81 93 GLN B O 1
ATOM 2165 N N . ALA B 1 94 ? -2.912 4.02 10 1 91.69 94 ALA B N 1
ATOM 2166 C CA . ALA B 1 94 ? -2.695 2.576 9.977 1 91.69 94 ALA B CA 1
ATOM 2167 C C . ALA B 1 94 ? -3.746 1.878 9.117 1 91.69 94 ALA B C 1
ATOM 2169 O O . ALA B 1 94 ? -3.418 1 8.312 1 91.69 94 ALA B O 1
ATOM 2170 N N . ALA B 1 95 ? -4.953 2.303 9.297 1 94 95 ALA B N 1
ATOM 2171 C CA . ALA B 1 95 ? -6.035 1.707 8.516 1 94 95 ALA B CA 1
ATOM 2172 C C . ALA B 1 95 ? -5.832 1.951 7.023 1 94 95 ALA B C 1
ATOM 2174 O O . ALA B 1 95 ? -6.055 1.056 6.203 1 94 95 ALA B O 1
ATOM 2175 N N . SER B 1 96 ? -5.418 3.137 6.711 1 94.31 96 SER B N 1
ATOM 2176 C CA . SER B 1 96 ? -5.227 3.469 5.301 1 94.31 96 SER B CA 1
ATOM 2177 C C . SER B 1 96 ? -4.133 2.609 4.676 1 94.31 96 SER B C 1
ATOM 2179 O O . SER B 1 96 ? -4.32 2.045 3.598 1 94.31 96 SER B O 1
ATOM 2181 N N . TYR B 1 97 ? -3.021 2.393 5.352 1 93.81 97 TYR B N 1
ATOM 2182 C CA . TYR B 1 97 ? -1.916 1.618 4.797 1 93.81 97 TYR B CA 1
ATOM 2183 C C . TYR B 1 97 ? -2.25 0.132 4.77 1 93.81 97 TYR B C 1
ATOM 2185 O O . TYR B 1 97 ? -1.888 -0.575 3.826 1 93.81 97 TYR B O 1
ATOM 2193 N N . VAL B 1 98 ? -2.943 -0.338 5.762 1 94.44 98 VAL B N 1
ATOM 2194 C CA . VAL B 1 98 ? -3.289 -1.754 5.832 1 94.44 98 VAL B CA 1
ATOM 2195 C C . VAL B 1 98 ? -4.297 -2.096 4.738 1 94.44 98 VAL B C 1
ATOM 2197 O O . VAL B 1 98 ? -4.145 -3.1 4.039 1 94.44 98 VAL B O 1
ATOM 2200 N N . VAL B 1 99 ? -5.305 -1.25 4.629 1 96.25 99 VAL B N 1
ATOM 2201 C CA . VAL B 1 99 ? -6.309 -1.477 3.592 1 96.25 99 VAL B CA 1
ATOM 2202 C C . VAL B 1 99 ? -5.664 -1.368 2.213 1 96.25 99 VAL B C 1
ATOM 2204 O O . VAL B 1 99 ? -5.957 -2.166 1.318 1 96.25 99 VAL B O 1
ATOM 2207 N N . PHE B 1 100 ? -4.844 -0.421 2.074 1 95 100 PHE B N 1
ATOM 2208 C CA . PHE B 1 100 ? -4.133 -0.238 0.815 1 95 100 PHE B CA 1
ATOM 2209 C C . PHE B 1 100 ? -3.244 -1.439 0.516 1 95 100 PHE B C 1
ATOM 2211 O O . PHE B 1 100 ? -3.197 -1.916 -0.62 1 95 100 PHE B O 1
ATOM 2218 N N . ALA B 1 101 ? -2.602 -1.92 1.516 1 95.12 101 ALA B N 1
ATOM 2219 C CA . ALA B 1 101 ? -1.728 -3.08 1.36 1 95.12 101 ALA B CA 1
ATOM 2220 C C . ALA B 1 101 ? -2.527 -4.324 0.979 1 95.12 101 ALA B C 1
ATOM 2222 O O . ALA B 1 101 ? -2.143 -5.062 0.072 1 95.12 101 ALA B O 1
ATOM 2223 N N . ALA B 1 102 ? -3.576 -4.527 1.683 1 95.81 102 ALA B N 1
ATOM 2224 C CA . ALA B 1 102 ? -4.406 -5.699 1.421 1 95.81 102 ALA B CA 1
ATOM 2225 C C . ALA B 1 102 ? -4.957 -5.676 -0.003 1 95.81 102 ALA B C 1
ATOM 2227 O O . ALA B 1 102 ? -4.961 -6.703 -0.689 1 95.81 102 ALA B O 1
ATOM 2228 N N . ASN B 1 103 ? -5.391 -4.547 -0.442 1 95.75 103 ASN B N 1
ATOM 2229 C CA . ASN B 1 103 ? -5.906 -4.422 -1.802 1 95.75 103 ASN B CA 1
ATOM 2230 C C . ASN B 1 103 ? -4.801 -4.617 -2.838 1 95.75 103 ASN B C 1
ATOM 2232 O O . ASN B 1 103 ? -5.016 -5.27 -3.861 1 95.75 103 ASN B O 1
ATOM 2236 N N . THR B 1 104 ? -3.676 -4.062 -2.561 1 94.94 104 THR B N 1
ATOM 2237 C CA . THR B 1 104 ? -2.551 -4.207 -3.479 1 94.94 104 THR B CA 1
ATOM 2238 C C . THR B 1 104 ? -2.133 -5.672 -3.596 1 94.94 104 THR B C 1
ATOM 2240 O O . THR B 1 104 ? -1.873 -6.16 -4.695 1 94.94 104 THR B O 1
ATOM 2243 N N . ALA B 1 105 ? -2.062 -6.285 -2.477 1 94.31 105 ALA B N 1
ATOM 2244 C CA . ALA B 1 105 ? -1.72 -7.703 -2.48 1 94.31 105 ALA B CA 1
ATOM 2245 C C . ALA B 1 105 ? -2.752 -8.516 -3.258 1 94.31 105 ALA B C 1
ATOM 2247 O O . ALA B 1 105 ? -2.396 -9.406 -4.035 1 94.31 105 ALA B O 1
ATOM 2248 N N . ALA B 1 106 ? -3.98 -8.234 -3.041 1 94.38 106 ALA B N 1
ATOM 2249 C CA . ALA B 1 106 ? -5.051 -8.961 -3.725 1 94.38 106 ALA B CA 1
ATOM 2250 C C . ALA B 1 106 ? -5.02 -8.688 -5.227 1 94.38 106 ALA B C 1
ATOM 2252 O O . ALA B 1 106 ? -5.258 -9.594 -6.031 1 94.38 106 ALA B O 1
ATOM 2253 N N . VAL B 1 107 ? -4.77 -7.465 -5.562 1 93.19 107 VAL B N 1
ATOM 2254 C CA . VAL B 1 107 ? -4.664 -7.129 -6.977 1 93.19 107 VAL B CA 1
ATOM 2255 C C . VAL B 1 107 ? -3.504 -7.895 -7.605 1 93.19 107 VAL B C 1
ATOM 2257 O O . VAL B 1 107 ? -3.65 -8.477 -8.68 1 93.19 107 VAL B O 1
ATOM 2260 N N . GLN B 1 108 ? -2.41 -7.977 -6.926 1 91.88 108 GLN B N 1
ATOM 2261 C CA . GLN B 1 108 ? -1.254 -8.688 -7.457 1 91.88 108 GLN B CA 1
ATOM 2262 C C . GLN B 1 108 ? -1.546 -10.18 -7.605 1 91.88 108 GLN B C 1
ATOM 2264 O O . GLN B 1 108 ? -1.201 -10.789 -8.617 1 91.88 108 GLN B O 1
ATOM 2269 N N . ALA B 1 109 ? -2.141 -10.727 -6.637 1 90.12 109 ALA B N 1
ATOM 2270 C CA . ALA B 1 109 ? -2.504 -12.141 -6.707 1 90.12 109 ALA B CA 1
ATOM 2271 C C . ALA B 1 109 ? -3.49 -12.398 -7.844 1 90.12 109 ALA B C 1
ATOM 2273 O O . ALA B 1 109 ? -3.393 -13.414 -8.539 1 90.12 109 ALA B O 1
ATOM 2274 N N . SER B 1 110 ? -4.406 -11.492 -7.996 1 90.5 110 SER B N 1
ATOM 2275 C CA . SER B 1 110 ? -5.426 -11.656 -9.031 1 90.5 110 SER B CA 1
ATOM 2276 C C . SER B 1 110 ? -4.832 -11.477 -10.422 1 90.5 110 SER B C 1
ATOM 2278 O O . SER B 1 110 ? -5.27 -12.125 -11.375 1 90.5 110 SER B O 1
ATOM 2280 N N . VAL B 1 111 ? -3.938 -10.617 -10.539 1 88.88 111 VAL B N 1
ATOM 2281 C CA . VAL B 1 111 ? -3.285 -10.422 -11.828 1 88.88 111 VAL B CA 1
ATOM 2282 C C . VAL B 1 111 ? -2.557 -11.703 -12.234 1 88.88 111 VAL B C 1
ATOM 2284 O O . VAL B 1 111 ? -2.596 -12.102 -13.398 1 88.88 111 VAL B O 1
ATOM 2287 N N . LEU B 1 112 ? -1.957 -12.367 -11.336 1 87.44 112 LEU B N 1
ATOM 2288 C CA . LEU B 1 112 ? -1.281 -13.633 -11.617 1 87.44 112 LEU B CA 1
ATOM 2289 C C . LEU B 1 112 ? -2.285 -14.711 -12 1 87.44 112 LEU B C 1
ATOM 2291 O O . LEU B 1 112 ? -1.993 -15.562 -12.844 1 87.44 112 LEU B O 1
ATOM 2295 N N . ALA B 1 113 ? -3.381 -14.617 -11.367 1 86.44 113 ALA B N 1
ATOM 2296 C CA . ALA B 1 113 ? -4.418 -15.586 -11.703 1 86.44 113 ALA B CA 1
ATOM 2297 C C . ALA B 1 113 ? -5 -15.312 -13.086 1 86.44 113 ALA B C 1
ATOM 2299 O O . ALA B 1 113 ? -5.438 -16.234 -13.773 1 86.44 113 ALA B O 1
ATOM 2300 N N . LEU B 1 114 ? -5.062 -14.102 -13.453 1 85.94 114 LEU B N 1
ATOM 2301 C CA . LEU B 1 114 ? -5.625 -13.688 -14.734 1 85.94 114 LEU B CA 1
ATOM 2302 C C . LEU B 1 114 ? -4.645 -13.961 -15.867 1 85.94 114 LEU B C 1
ATOM 2304 O O . LEU B 1 114 ? -5.039 -14.453 -16.922 1 85.94 114 LEU B O 1
ATOM 2308 N N . THR B 1 115 ? -3.41 -13.586 -15.711 1 85.19 115 THR B N 1
ATOM 2309 C CA . THR B 1 115 ? -2.441 -13.648 -16.797 1 85.19 115 THR B CA 1
ATOM 2310 C C . THR B 1 115 ? -1.617 -14.93 -16.719 1 85.19 115 THR B C 1
ATOM 2312 O O . THR B 1 115 ? -1.123 -15.422 -17.734 1 85.19 115 THR B O 1
ATOM 2315 N N . GLY B 1 116 ? -1.569 -15.492 -15.594 1 80.62 116 GLY B N 1
ATOM 2316 C CA . GLY B 1 116 ? -0.678 -16.625 -15.43 1 80.62 116 GLY B CA 1
ATOM 2317 C C . GLY B 1 116 ? 0.78 -16.281 -15.664 1 80.62 116 GLY B C 1
ATOM 2318 O O . GLY B 1 116 ? 1.124 -15.117 -15.852 1 80.62 116 GLY B O 1
ATOM 2319 N N . GLU B 1 117 ? 1.677 -17.234 -15.43 1 81.31 117 GLU B N 1
ATOM 2320 C CA . GLU B 1 117 ? 3.111 -17.094 -15.664 1 81.31 117 GLU B CA 1
ATOM 2321 C C . GLU B 1 117 ? 3.688 -18.328 -16.359 1 81.31 117 GLU B C 1
ATOM 2323 O O . GLU B 1 117 ? 3.92 -19.344 -15.719 1 81.31 117 GLU B O 1
ATOM 2328 N N . LYS B 1 118 ? 3.996 -18.094 -17.656 1 77.5 118 LYS B N 1
ATOM 2329 C CA . LYS B 1 118 ? 4.488 -19.203 -18.469 1 77.5 118 LYS B CA 1
ATOM 2330 C C . LYS B 1 118 ? 5.875 -19.641 -18.016 1 77.5 118 LYS B C 1
ATOM 2332 O O . LYS B 1 118 ? 6.184 -20.828 -18 1 77.5 118 LYS B O 1
ATOM 2337 N N . SER B 1 119 ? 6.641 -18.641 -17.641 1 75.12 119 SER B N 1
ATOM 2338 C CA . SER B 1 119 ? 8.008 -18.938 -17.219 1 75.12 119 SER B CA 1
ATOM 2339 C C . SER B 1 119 ? 8.023 -19.844 -16 1 75.12 119 SER B C 1
ATOM 2341 O O . SER B 1 119 ? 8.953 -20.641 -15.828 1 75.12 119 SER B O 1
ATOM 2343 N N . PHE B 1 120 ? 6.91 -19.75 -15.203 1 78.56 120 PHE B N 1
ATOM 2344 C CA . PHE B 1 120 ? 6.84 -20.531 -13.977 1 78.56 120 PHE B CA 1
ATOM 2345 C C . PHE B 1 120 ? 5.848 -21.688 -14.133 1 78.56 120 PHE B C 1
ATOM 2347 O O . PHE B 1 120 ? 5.602 -22.422 -13.18 1 78.56 120 PHE B O 1
ATOM 2354 N N . GLN B 1 121 ? 5.273 -21.797 -15.258 1 74.25 121 GLN B N 1
ATOM 2355 C CA . GLN B 1 121 ? 4.266 -22.812 -15.547 1 74.25 121 GLN B CA 1
ATOM 2356 C C . GLN B 1 121 ? 3.023 -22.609 -14.68 1 74.25 121 GLN B C 1
ATOM 2358 O O . GLN B 1 121 ? 2.428 -23.578 -14.211 1 74.25 121 GLN B O 1
ATOM 2363 N N . TRP B 1 122 ? 2.801 -21.469 -14.305 1 81.25 122 TRP B N 1
ATOM 2364 C CA . TRP B 1 122 ? 1.563 -21.141 -13.602 1 81.25 122 TRP B CA 1
ATOM 2365 C C . TRP B 1 122 ? 0.414 -20.953 -14.586 1 81.25 122 TRP B C 1
ATOM 2367 O O . TRP B 1 122 ? 0.463 -20.062 -15.445 1 81.25 122 TRP B O 1
ATOM 2377 N N . MET B 1 123 ? -0.605 -21.734 -14.477 1 80.88 123 MET B N 1
ATOM 2378 C CA . MET B 1 123 ? -1.718 -21.703 -15.422 1 80.88 123 MET B CA 1
ATOM 2379 C C . MET B 1 123 ? -2.66 -20.547 -15.109 1 80.88 123 MET B C 1
ATOM 2381 O O . MET B 1 123 ? -2.732 -20.094 -13.961 1 80.88 123 MET B O 1
ATOM 2385 N N . LYS B 1 124 ? -3.34 -20.125 -16.156 1 83.62 124 LYS B N 1
ATOM 2386 C CA . LYS B 1 124 ? -4.383 -19.109 -16.016 1 83.62 124 LYS B CA 1
ATOM 2387 C C . LYS B 1 124 ? -5.641 -19.703 -15.391 1 83.62 124 LYS B C 1
ATOM 2389 O O . LYS B 1 124 ? -6.086 -20.781 -15.789 1 83.62 124 LYS B O 1
ATOM 2394 N N . LEU B 1 125 ? -6.125 -19.062 -14.461 1 82.19 125 LEU B N 1
ATOM 2395 C CA . LEU B 1 125 ? -7.281 -19.578 -13.75 1 82.19 125 LEU B CA 1
ATOM 2396 C C . LEU B 1 125 ? -8.57 -18.922 -14.234 1 82.19 125 LEU B C 1
ATOM 2398 O O . LEU B 1 125 ? -9.641 -19.516 -14.164 1 82.19 125 LEU B O 1
ATOM 2402 N N . CYS B 1 126 ? -8.398 -17.766 -14.727 1 84.38 126 CYS B N 1
ATOM 2403 C CA . CYS B 1 126 ? -9.602 -17 -15.047 1 84.38 126 CYS B CA 1
ATOM 2404 C C . CYS B 1 126 ? -10.219 -17.5 -16.344 1 84.38 126 CYS B C 1
ATOM 2406 O O . CYS B 1 126 ? -11.375 -17.172 -16.656 1 84.38 126 CYS B O 1
ATOM 2408 N N . ASN B 1 127 ? -9.438 -18.234 -17.109 1 80.12 127 ASN B N 1
ATOM 2409 C CA . ASN B 1 127 ? -10.023 -18.875 -18.297 1 80.12 127 ASN B CA 1
ATOM 2410 C C . ASN B 1 127 ? -11.008 -19.969 -17.906 1 80.12 127 ASN B C 1
ATOM 2412 O O . ASN B 1 127 ? -11.977 -20.219 -18.625 1 80.12 127 ASN B O 1
ATOM 2416 N N . ARG B 1 128 ? -10.797 -20.5 -16.781 1 77 128 ARG B N 1
ATOM 2417 C CA . ARG B 1 128 ? -11.625 -21.594 -16.281 1 77 128 ARG B CA 1
ATOM 2418 C C . ARG B 1 128 ? -12.719 -21.062 -15.352 1 77 128 ARG B C 1
ATOM 2420 O O . ARG B 1 128 ? -13.859 -21.531 -15.406 1 77 128 ARG B O 1
ATOM 2427 N N . TYR B 1 129 ? -12.414 -20.109 -14.586 1 82.88 129 TYR B N 1
ATOM 2428 C CA . TYR B 1 129 ? -13.336 -19.531 -13.609 1 82.88 129 TYR B CA 1
ATOM 2429 C C . TYR B 1 129 ? -13.633 -18.078 -13.938 1 82.88 129 TYR B C 1
ATOM 2431 O O . TYR B 1 129 ? -13.352 -17.172 -13.141 1 82.88 129 TYR B O 1
ATOM 2439 N N . THR B 1 130 ? -14.336 -17.906 -15.055 1 82.5 130 THR B N 1
ATOM 2440 C CA . THR B 1 130 ? -14.555 -16.547 -15.562 1 82.5 130 THR B CA 1
ATOM 2441 C C . THR B 1 130 ? -15.492 -15.773 -14.641 1 82.5 130 THR B C 1
ATOM 2443 O O . THR B 1 130 ? -15.242 -14.602 -14.344 1 82.5 130 THR B O 1
ATOM 2446 N N . ARG B 1 131 ? -16.594 -16.375 -14.227 1 83.31 131 ARG B N 1
ATOM 2447 C CA . ARG B 1 131 ? -17.547 -15.695 -13.352 1 83.31 131 ARG B CA 1
ATOM 2448 C C . ARG B 1 131 ? -16.891 -15.32 -12.023 1 83.31 131 ARG B C 1
ATOM 2450 O O . ARG B 1 131 ? -17.109 -14.227 -11.5 1 83.31 131 ARG B O 1
ATOM 2457 N N . PHE B 1 132 ? -16.172 -16.219 -11.484 1 83.56 132 PHE B N 1
ATOM 2458 C CA . PHE B 1 132 ? -15.445 -15.969 -10.25 1 83.56 132 PHE B CA 1
ATOM 2459 C C . PHE B 1 132 ? -14.492 -14.789 -10.414 1 83.56 132 PHE B C 1
ATOM 2461 O O . PHE B 1 132 ? -14.445 -13.898 -9.562 1 83.56 132 PHE B O 1
ATOM 2468 N N . CYS B 1 133 ? -13.844 -14.734 -11.508 1 85.69 133 CYS B N 1
ATOM 2469 C CA . CYS B 1 133 ? -12.844 -13.703 -11.758 1 85.69 133 CYS B CA 1
ATOM 2470 C C . CYS B 1 133 ? -13.5 -12.352 -11.992 1 85.69 133 CYS B C 1
ATOM 2472 O O . CYS B 1 133 ? -12.984 -11.32 -11.555 1 85.69 133 CYS B O 1
ATOM 2474 N N . ILE B 1 134 ? -14.648 -12.266 -12.656 1 87.5 134 ILE B N 1
ATOM 2475 C CA . ILE B 1 134 ? -15.367 -11.016 -12.906 1 87.5 134 ILE B CA 1
ATOM 2476 C C . ILE B 1 134 ? -15.859 -10.43 -11.578 1 87.5 134 ILE B C 1
ATOM 2478 O O . ILE B 1 134 ? -15.719 -9.234 -11.328 1 87.5 134 ILE B O 1
ATOM 2482 N N . GLN B 1 135 ? -16.359 -11.273 -10.766 1 88.81 135 GLN B N 1
ATOM 2483 C CA . GLN B 1 135 ? -16.828 -10.828 -9.453 1 88.81 135 GLN B CA 1
ATOM 2484 C C . GLN B 1 135 ? -15.672 -10.32 -8.602 1 88.81 135 GLN B C 1
ATOM 2486 O O . GLN B 1 135 ? -15.812 -9.312 -7.898 1 88.81 135 GLN B O 1
ATOM 2491 N N . ILE B 1 136 ? -14.586 -10.992 -8.617 1 90.12 136 ILE B N 1
ATOM 2492 C CA . ILE B 1 136 ? -13.406 -10.57 -7.879 1 90.12 136 ILE B CA 1
ATOM 2493 C C . ILE B 1 136 ? -12.914 -9.227 -8.406 1 90.12 136 ILE B C 1
ATOM 2495 O O . ILE B 1 136 ? -12.531 -8.344 -7.633 1 90.12 136 ILE B O 1
ATOM 2499 N N . GLY B 1 137 ? -12.938 -9.109 -9.758 1 91.12 137 GLY B N 1
ATOM 2500 C CA . GLY B 1 137 ? -12.555 -7.832 -10.344 1 91.12 137 GLY B CA 1
ATOM 2501 C C . GLY B 1 137 ? -13.398 -6.676 -9.844 1 91.12 137 GLY B C 1
ATOM 2502 O O . GLY B 1 137 ? -12.867 -5.602 -9.539 1 91.12 137 GLY B O 1
ATOM 2503 N N . GLY B 1 138 ? -14.625 -6.887 -9.805 1 92 138 GLY B N 1
ATOM 2504 C CA . GLY B 1 138 ? -15.516 -5.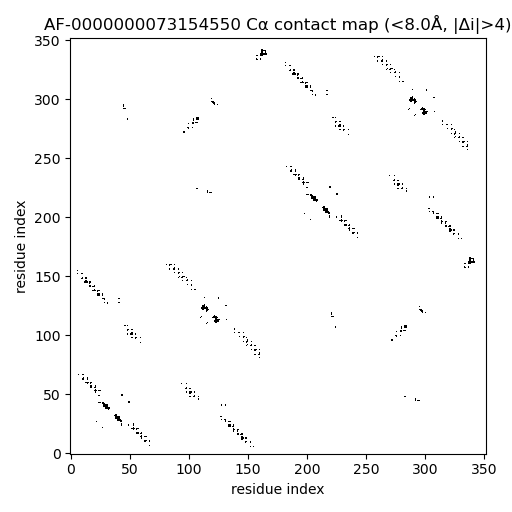879 -9.25 1 92 138 GLY B CA 1
ATOM 2505 C C . GLY B 1 138 ? -15.242 -5.574 -7.789 1 92 138 GLY B C 1
ATOM 2506 O O . GLY B 1 138 ? -15.273 -4.414 -7.379 1 92 138 GLY B O 1
ATOM 2507 N N . ALA B 1 139 ? -15.023 -6.625 -7.051 1 94.19 139 ALA B N 1
ATOM 2508 C CA . ALA B 1 139 ? -14.719 -6.457 -5.633 1 94.19 139 ALA B CA 1
ATOM 2509 C C . ALA B 1 139 ? -13.445 -5.641 -5.438 1 94.19 139 ALA B C 1
ATOM 2511 O O . ALA B 1 139 ? -13.398 -4.738 -4.598 1 94.19 139 ALA B O 1
ATOM 2512 N N . LEU B 1 140 ? -12.461 -5.938 -6.23 1 94.69 140 LEU B N 1
ATOM 2513 C CA . LEU B 1 140 ? -11.188 -5.246 -6.113 1 94.69 140 LEU B CA 1
ATOM 2514 C C . LEU B 1 140 ? -11.32 -3.783 -6.531 1 94.69 140 LEU B C 1
ATOM 2516 O O . LEU B 1 140 ? -10.68 -2.906 -5.945 1 94.69 140 LEU B O 1
ATOM 2520 N N . ALA B 1 141 ? -12.094 -3.537 -7.539 1 94.94 141 ALA B N 1
ATOM 2521 C CA . ALA B 1 141 ? -12.352 -2.152 -7.93 1 94.94 141 ALA B CA 1
ATOM 2522 C C . ALA B 1 141 ? -12.969 -1.365 -6.777 1 94.94 141 ALA B C 1
ATOM 2524 O O . ALA B 1 141 ? -12.531 -0.253 -6.473 1 94.94 141 ALA B O 1
ATOM 2525 N N . CYS B 1 142 ? -13.883 -1.985 -6.148 1 95.12 142 CYS B N 1
ATOM 2526 C CA . CYS B 1 142 ? -14.516 -1.359 -4.988 1 95.12 142 CYS B CA 1
ATOM 2527 C C . CYS B 1 142 ? -13.508 -1.178 -3.857 1 95.12 142 CYS B C 1
ATOM 2529 O O . CYS B 1 142 ? -13.492 -0.137 -3.197 1 95.12 142 CYS B O 1
ATOM 2531 N N . GLY B 1 143 ? -12.75 -2.121 -3.67 1 96.31 143 GLY B N 1
ATOM 2532 C CA . GLY B 1 143 ? -11.75 -2.055 -2.623 1 96.31 143 GLY B CA 1
ATOM 2533 C C . GLY B 1 143 ? -10.727 -0.952 -2.842 1 96.31 143 GLY B C 1
ATOM 2534 O O . GLY B 1 143 ? -10.344 -0.261 -1.896 1 96.31 143 GLY B O 1
ATOM 2535 N N . VAL B 1 144 ? -10.336 -0.801 -4.059 1 95.94 144 VAL B N 1
ATOM 2536 C CA . VAL B 1 144 ? -9.359 0.233 -4.383 1 95.94 144 VAL B CA 1
ATOM 2537 C C . VAL B 1 144 ? -9.969 1.612 -4.141 1 95.94 144 VAL B C 1
ATOM 2539 O O . VAL B 1 144 ? -9.305 2.502 -3.6 1 95.94 144 VAL B O 1
ATOM 2542 N N . ILE B 1 145 ? -11.141 1.781 -4.488 1 96 145 ILE B N 1
ATOM 2543 C CA . ILE B 1 145 ? -11.828 3.043 -4.238 1 96 145 ILE B CA 1
ATOM 2544 C C . ILE B 1 145 ? -11.922 3.293 -2.736 1 96 145 ILE B C 1
ATOM 2546 O O . ILE B 1 145 ? -11.68 4.41 -2.27 1 96 145 ILE B O 1
ATOM 2550 N N . ALA B 1 146 ? -12.289 2.256 -2.018 1 96.31 146 ALA B N 1
ATOM 2551 C CA . ALA B 1 146 ? -12.344 2.371 -0.562 1 96.31 146 ALA B CA 1
ATOM 2552 C C . ALA B 1 146 ? -10.984 2.748 0.012 1 96.31 146 ALA B C 1
ATOM 2554 O O . ALA B 1 146 ? -10.898 3.553 0.944 1 96.31 146 ALA B O 1
ATOM 2555 N N . ALA B 1 147 ? -9.953 2.162 -0.536 1 95.81 147 ALA B N 1
ATOM 2556 C CA . ALA B 1 147 ? -8.602 2.471 -0.076 1 95.81 147 ALA B CA 1
ATOM 2557 C C . ALA B 1 147 ? -8.273 3.943 -0.299 1 95.81 147 ALA B C 1
ATOM 2559 O O . ALA B 1 147 ? -7.703 4.598 0.578 1 95.81 147 ALA B O 1
ATOM 2560 N N . ILE B 1 148 ? -8.633 4.469 -1.393 1 94.94 148 ILE B N 1
ATOM 2561 C CA . ILE B 1 148 ? -8.391 5.871 -1.702 1 94.94 148 ILE B CA 1
ATOM 2562 C C . ILE B 1 148 ? -9.164 6.758 -0.727 1 94.94 148 ILE B C 1
ATOM 2564 O O . ILE B 1 148 ? -8.641 7.762 -0.239 1 94.94 148 ILE B O 1
ATOM 2568 N N . LEU B 1 149 ? -10.328 6.359 -0.444 1 95.38 149 LEU B N 1
ATOM 2569 C CA . LEU B 1 149 ? -11.141 7.117 0.506 1 95.38 149 LEU B CA 1
ATOM 2570 C C . LEU B 1 149 ? -10.484 7.125 1.886 1 95.38 149 LEU B C 1
ATOM 2572 O O . LEU B 1 149 ? -10.484 8.156 2.568 1 95.38 149 LEU B O 1
ATOM 2576 N N . THR B 1 150 ? -9.961 5.984 2.285 1 94.62 150 THR B N 1
ATOM 2577 C CA . THR B 1 150 ? -9.328 5.902 3.594 1 94.62 150 THR B CA 1
ATOM 2578 C C . THR B 1 150 ? -8.078 6.785 3.643 1 94.62 150 THR B C 1
ATOM 2580 O O . THR B 1 150 ? -7.758 7.352 4.688 1 94.62 150 THR B O 1
ATOM 2583 N N . VAL B 1 151 ? -7.422 6.938 2.504 1 93 151 VAL B N 1
ATOM 2584 C CA . VAL B 1 151 ? -6.258 7.812 2.422 1 93 151 VAL B CA 1
ATOM 2585 C C . VAL B 1 151 ? -6.688 9.266 2.602 1 93 151 VAL B C 1
ATOM 2587 O O . VAL B 1 151 ? -6.043 10.023 3.332 1 93 151 VAL B O 1
ATOM 2590 N N . ILE B 1 152 ? -7.773 9.617 2.033 1 93.62 152 ILE B N 1
ATOM 2591 C CA . ILE B 1 152 ? -8.305 10.969 2.141 1 93.62 152 ILE B CA 1
ATOM 2592 C C . ILE B 1 152 ? -8.719 11.25 3.582 1 93.62 152 ILE B C 1
ATOM 2594 O O . ILE B 1 152 ? -8.406 12.312 4.133 1 93.62 152 ILE B O 1
ATOM 2598 N N . ILE B 1 153 ? -9.375 10.289 4.176 1 92.69 153 ILE B N 1
ATOM 2599 C CA . ILE B 1 153 ? -9.805 10.422 5.562 1 92.69 153 ILE B CA 1
ATOM 2600 C C . ILE B 1 153 ? -8.594 10.617 6.465 1 92.69 153 ILE B C 1
ATOM 2602 O O . ILE B 1 153 ? -8.609 11.461 7.363 1 92.69 153 ILE B O 1
ATOM 2606 N N . SER B 1 154 ? -7.539 9.844 6.215 1 91.69 154 SER B N 1
ATOM 2607 C CA . SER B 1 154 ? -6.324 9.953 7.016 1 91.69 154 SER B CA 1
ATOM 2608 C C . SER B 1 154 ? -5.668 11.32 6.848 1 91.69 154 SER B C 1
ATOM 2610 O O . SER B 1 154 ? -5.109 11.867 7.801 1 91.69 154 SER B O 1
ATOM 2612 N N . SER B 1 155 ? -5.758 11.852 5.676 1 89.69 155 SER B N 1
ATOM 2613 C CA . SER B 1 155 ? -5.203 13.18 5.438 1 89.69 155 SER B CA 1
ATOM 2614 C C . SER B 1 155 ? -5.996 14.25 6.176 1 89.69 155 SER B C 1
ATOM 2616 O O . SER B 1 155 ? -5.426 15.227 6.664 1 89.69 155 SER B O 1
ATOM 2618 N N . ILE B 1 156 ? -7.285 14.117 6.227 1 88.31 156 ILE B N 1
ATOM 2619 C CA . ILE B 1 156 ? -8.133 15.055 6.945 1 88.31 156 ILE B CA 1
ATOM 2620 C C . ILE B 1 156 ? -7.824 14.992 8.438 1 88.31 156 ILE B C 1
ATOM 2622 O O . ILE B 1 156 ? -7.742 16.031 9.109 1 88.31 156 ILE B O 1
ATOM 2626 N N . SER B 1 157 ? -7.66 13.758 8.922 1 87.12 157 SER B N 1
ATOM 2627 C CA . SER B 1 157 ? -7.309 13.594 10.328 1 87.12 157 SER B CA 1
ATOM 2628 C C . SER B 1 157 ? -5.941 14.203 10.625 1 87.12 157 SER B C 1
ATOM 2630 O O . SER B 1 157 ? -5.723 14.758 11.703 1 87.12 157 SER B O 1
ATOM 2632 N N . ALA B 1 158 ? -5.023 14.031 9.719 1 86.69 158 ALA B N 1
ATOM 2633 C CA . ALA B 1 158 ? -3.711 14.656 9.883 1 86.69 158 ALA B CA 1
ATOM 2634 C C . ALA B 1 158 ? -3.826 16.172 9.93 1 86.69 158 ALA B C 1
ATOM 2636 O O . ALA B 1 158 ? -3.188 16.828 10.758 1 86.69 158 ALA B O 1
ATOM 2637 N N . TYR B 1 159 ? -4.605 16.703 9.062 1 85.38 159 TYR B N 1
ATOM 2638 C CA . TYR B 1 159 ? -4.82 18.141 9.039 1 85.38 159 TYR B CA 1
ATOM 2639 C C . TYR B 1 159 ? -5.406 18.625 10.359 1 85.38 159 TYR B C 1
ATOM 2641 O O . TYR B 1 159 ? -4.988 19.656 10.891 1 85.38 159 TYR B O 1
ATOM 2649 N N . ALA B 1 160 ? -6.363 17.938 10.867 1 82.62 160 ALA B N 1
ATOM 2650 C CA . ALA B 1 160 ? -7.02 18.312 12.117 1 82.62 160 ALA B CA 1
ATOM 2651 C C . ALA B 1 160 ? -6.047 18.25 13.289 1 82.62 160 ALA B C 1
ATOM 2653 O O . ALA B 1 160 ? -6.105 19.078 14.203 1 82.62 160 ALA B O 1
ATOM 2654 N N . LEU B 1 161 ? -5.234 17.266 13.297 1 81.06 161 LEU B N 1
ATOM 2655 C CA . LEU B 1 161 ? -4.297 17.078 14.398 1 81.06 161 LEU B CA 1
ATOM 2656 C C . LEU B 1 161 ? -3.152 18.078 14.328 1 81.06 161 LEU B C 1
ATOM 2658 O O . LEU B 1 161 ? -2.826 18.719 15.328 1 81.06 161 LEU B O 1
ATOM 2662 N N . PHE B 1 162 ? -2.559 18.312 13.164 1 83.25 162 PHE B N 1
ATOM 2663 C CA . PHE B 1 162 ? -1.324 19.078 13.07 1 83.25 162 PHE B CA 1
ATOM 2664 C C . PHE B 1 162 ? -1.622 20.578 13.039 1 83.25 162 PHE B C 1
ATOM 2666 O O . PHE B 1 162 ? -0.746 21.391 13.32 1 83.25 162 PHE B 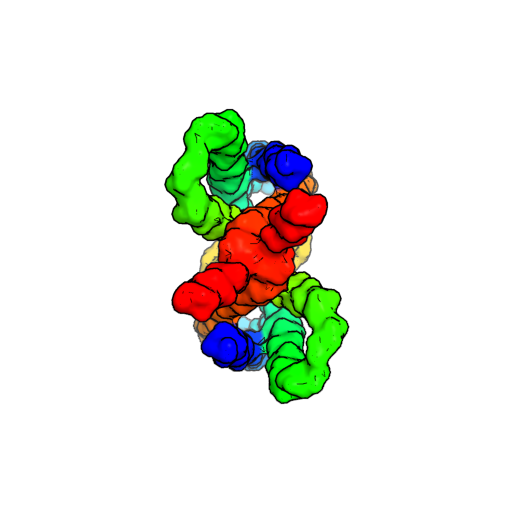O 1
ATOM 2673 N N . ARG B 1 163 ? -2.787 20.859 12.727 1 78.12 163 ARG B N 1
ATOM 2674 C CA . ARG B 1 163 ? -3.166 22.266 12.789 1 78.12 163 ARG B CA 1
ATOM 2675 C C . ARG B 1 163 ? -3.145 22.781 14.227 1 78.12 163 ARG B C 1
ATOM 2677 O O . ARG B 1 163 ? -2.992 23.984 14.469 1 78.12 163 ARG B O 1
ATOM 2684 N N . LEU B 1 164 ? -3.264 21.844 15.188 1 73.19 164 LEU B N 1
ATOM 2685 C CA . LEU B 1 164 ? -3.264 22.219 16.594 1 73.19 164 LEU B CA 1
ATOM 2686 C C . LEU B 1 164 ? -1.859 22.594 17.062 1 73.19 164 LEU B C 1
ATOM 2688 O O . LEU B 1 164 ? -1.696 23.25 18.094 1 73.19 164 LEU B O 1
ATOM 2692 N N . TYR B 1 165 ? -0.849 22.125 16.391 1 68.06 165 TYR B N 1
ATOM 2693 C CA . TYR B 1 165 ? 0.532 22.359 16.797 1 68.06 165 TYR B CA 1
ATOM 2694 C C . TYR B 1 165 ? 1.1 23.594 16.094 1 68.06 165 TYR B C 1
ATOM 2696 O O . TYR B 1 165 ? 2.318 23.75 16 1 68.06 165 TYR B O 1
ATOM 2704 N N . SER B 1 166 ? 0.347 24.5 15.672 1 61.5 166 SER B N 1
ATOM 2705 C CA . SER B 1 166 ? 0.822 25.734 15.062 1 61.5 166 SER B CA 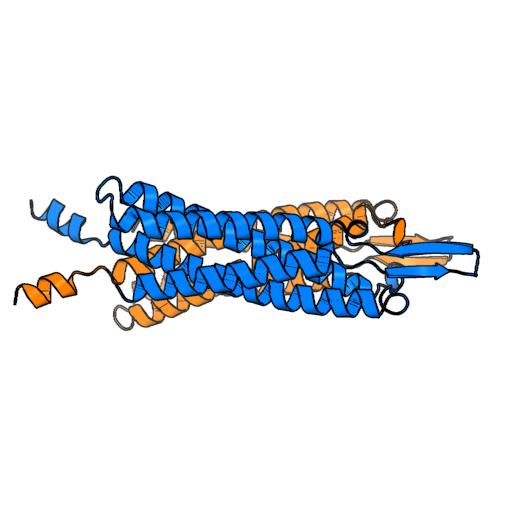1
ATOM 2706 C C . SER B 1 166 ? 1.641 26.562 16.047 1 61.5 166 SER B C 1
ATOM 2708 O O . SER B 1 166 ? 1.402 26.5 17.25 1 61.5 166 SER B O 1
ATOM 2710 N N . PRO B 1 167 ? 2.838 27.031 15.805 1 51.81 167 PRO B N 1
ATOM 2711 C CA . PRO B 1 167 ? 3.645 27.859 16.703 1 51.81 167 PRO B CA 1
ATOM 2712 C C . PRO B 1 167 ? 2.855 29.016 17.297 1 51.81 167 PRO B C 1
ATOM 2714 O O . PRO B 1 167 ? 2.553 29.984 16.594 1 51.81 167 PRO B O 1
ATOM 2717 N N . LYS B 1 168 ? 1.689 29.234 17.719 1 45.47 168 LYS B N 1
ATOM 2718 C CA . LYS B 1 168 ? 1.531 30.391 18.594 1 45.47 168 LYS B CA 1
ATOM 2719 C C . LYS B 1 168 ? 2.604 30.406 19.688 1 45.47 168 LYS B C 1
ATOM 2721 O O . LYS B 1 168 ? 2.848 31.438 20.312 1 45.47 168 LYS B O 1
ATOM 2726 N N . HIS B 1 169 ? 2.922 29.281 20.219 1 40.31 169 HIS B N 1
ATOM 2727 C CA . HIS B 1 169 ? 3.627 29.406 21.484 1 40.31 169 HIS B CA 1
ATOM 2728 C C . HIS B 1 169 ? 4.973 30.094 21.312 1 40.31 169 HIS B C 1
ATOM 2730 O O . HIS B 1 169 ? 5.512 30.672 22.25 1 40.31 169 HIS B O 1
ATOM 2736 N N . PHE B 1 170 ? 5.637 30 20.172 1 37.31 170 PHE B N 1
ATOM 2737 C CA . PHE B 1 170 ? 6.867 30.781 20.188 1 37.31 170 PHE B CA 1
ATOM 2738 C C . PHE B 1 170 ? 6.566 32.281 20.188 1 37.31 170 PHE B C 1
ATOM 2740 O O . PHE B 1 170 ? 7.266 33.062 20.828 1 37.31 170 PHE B O 1
ATOM 2747 N N . LEU B 1 171 ? 5.598 32.719 19.438 1 37.94 171 LEU B N 1
ATOM 2748 C CA . LEU B 1 171 ? 5.43 34.156 19.516 1 37.94 171 LEU B CA 1
ATOM 2749 C C . LEU B 1 171 ? 4.84 34.562 20.875 1 37.94 171 LEU B C 1
ATOM 2751 O O . LEU B 1 171 ? 5.055 35.656 21.344 1 37.94 171 LEU B O 1
ATOM 2755 N N . LEU B 1 172 ? 3.941 33.812 21.406 1 36.97 172 LEU B N 1
ATOM 2756 C CA . LEU B 1 172 ? 3.514 34.219 22.734 1 36.97 172 LEU B CA 1
ATOM 2757 C C . LEU B 1 172 ? 4.645 34.062 23.734 1 36.97 172 LEU B C 1
ATOM 2759 O O . LEU B 1 172 ? 4.691 34.75 24.75 1 36.97 172 LEU B O 1
ATOM 2763 N N . LEU B 1 173 ? 5.516 33.062 23.688 1 36.28 173 LEU B N 1
ATOM 2764 C CA . LEU B 1 173 ? 6.605 33.062 24.656 1 36.28 173 LEU B CA 1
ATOM 2765 C C . LEU B 1 173 ? 7.645 34.125 24.328 1 36.28 173 LEU B C 1
ATOM 2767 O O . LEU B 1 173 ? 8.367 34.594 25.219 1 36.28 173 LEU B O 1
ATOM 2771 N N . LYS B 1 174 ? 7.934 34.438 23.078 1 40.5 174 LYS B N 1
ATOM 2772 C CA . LYS B 1 174 ? 8.844 35.562 22.938 1 40.5 174 LYS B CA 1
ATOM 2773 C C . LYS B 1 174 ? 8.133 36.906 23.234 1 40.5 174 LYS B C 1
ATOM 2775 O O . LYS B 1 174 ? 8.773 37.906 23.547 1 40.5 174 LYS B O 1
ATOM 2780 N N . GLY B 1 175 ? 6.875 37.031 23.031 1 33.47 175 GLY B N 1
ATOM 2781 C CA . GLY B 1 175 ? 6.34 38.344 23.422 1 33.47 175 GLY B CA 1
ATOM 2782 C C . GLY B 1 175 ? 6.199 38.5 24.922 1 33.47 175 GLY B C 1
ATOM 2783 O O . GLY B 1 175 ? 5.793 39.562 25.406 1 33.47 175 GLY B O 1
ATOM 2784 N N . ARG B 1 176 ? 6.25 37.375 25.672 1 35.44 176 ARG B N 1
ATOM 2785 C CA . ARG B 1 176 ? 6.406 37.75 27.062 1 35.44 176 ARG B CA 1
ATOM 2786 C C . ARG B 1 176 ? 7.879 37.875 27.438 1 35.44 176 ARG B C 1
ATOM 2788 O O . ARG B 1 176 ? 8.703 37.062 27 1 35.44 176 ARG B O 1
#

Nearest PDB structures (foldseek):
  8afz-assembly1_A  TM=2.485E-01  e=3.093E+00  Homo sapiens
  8afz-assembly1_A  TM=2.982E-01  e=3.280E+00  Homo sapiens

pLDDT: mean 81.4, std 16.36, range [33.28, 97.62]

Solvent-accessible surface area (backbone atoms only — not comparable to full-atom values): 17680 Å² total; per-residue (Å²): 116,70,67,57,54,53,48,52,52,48,44,51,53,28,29,52,29,20,48,49,19,25,47,42,40,68,71,39,66,40,76,43,70,43,90,88,69,51,66,48,68,49,42,40,75,71,39,65,42,47,44,48,28,33,55,47,26,50,50,49,25,51,49,43,52,52,51,52,53,43,58,68,50,43,84,66,65,82,79,81,50,65,65,51,37,51,51,50,30,52,51,33,44,51,47,21,53,50,44,38,37,31,46,33,17,28,49,44,53,47,49,43,33,58,68,27,33,77,91,67,57,27,60,52,43,34,83,78,38,46,69,48,44,52,44,41,50,53,19,48,55,36,34,49,52,22,26,53,43,34,44,51,51,26,49,51,36,43,41,63,46,26,20,70,64,27,62,62,59,56,55,56,56,64,73,95,114,71,68,58,54,53,48,51,51,47,43,52,54,26,29,53,28,20,49,49,19,26,46,43,41,68,69,40,67,39,75,43,70,42,92,88,71,51,67,48,66,51,42,40,75,71,40,64,43,47,43,48,28,32,52,47,26,49,49,49,28,52,50,43,51,53,52,52,55,43,59,68,51,45,84,64,68,84,79,78,50,65,64,50,36,50,50,50,28,53,50,32,46,49,45,21,52,50,43,39,36,32,45,34,18,28,49,44,53,47,48,44,32,57,68,28,33,77,92,66,58,27,59,53,43,33,85,76,38,46,69,50,43,53,44,42,50,53,18,49,53,35,34,50,53,21,25,52,42,34,44,52,50,26,49,52,36,43,40,62,48,25,21,70,64,29,77,53,60,57,59,55,54,66,72,94

Foldseek 3Di:
DVLLVVLLVLLVLLLVLLQLLLCLQQVQKDWDDDPVHDTDIDHLVVPVLSVLLNVLSVVLSVVSVVVSVVVVVVVVPPPPPQVVLVVVLVVLVVSLVSLVVSLVSLVVSLVCLQPPDVVVPGDRNCVVVVVSSVSNVVSSVSSVVSSVSSVVSSVSSVCVNVVVVPPPVVVVVVVD/DVLVVVLLVLLVLLLVLLQLLLCLQQVQKDWDDPPVHDTDIDHLVVPVLSVLLNVLSVVLSVVSVVVSVVVVVVVPPPPPPLVVLVVVLVVLVVSLVSLVVSLVSLVVSLVCLQPPDVVVPGDRNCVVVVVSSVSNVVSSVSSVVSSVSSVVSSVSSVCVNVVVVPPPPVVVVVVD

Sequence (352 aa):
MHSSRIETFLRVLSTVLLVLTACLVGFDSQTKVFFYTYARKATFRDLNALYVLVWVDAAAAAYNLIQLFRSFRKDLADNSYTYLRWGTYLLDQAASYVVFAANTAAVQASVLALTGEKSFQWMKLCNRYTRFCIQIGGALACGVIAAILTVIISSISAYALFRLYSPKHFLLLKGRMHSSRIETFLRVLSTVLLVLTACLVGFDSQTKVFFYTYARKATFRDLNALYVLVWVDAAAAAYNLIQLFRSFRKDLADNSYTYLRWGTYLLDQAASYVVFAANTAAVQASVLALTGEKSFQWMKLCNRYTRFCIQIGGALACGVIAAILTVIISSISAYALFRLYSPKHFLLLKGR

Secondary structure (DSSP, 8-state):
-HHHHHHHHHHHHHHHHHHHHHHHHHT-EEEEEETTTEEEEEEGGGSHHHHHHHHHHHHHHHHHHHHHHHHHHHTS--SSHHHHHHHHHHHHHHHHHHHHHHHHHHHHHHHHHHH-BGGGTBPPSTTT-HHHHHHHHHHHHHHHHHHHHHHHHHHHHHHHHHGGG-THHHHHHH--/-HHHHHHHHHHHHHHHHHHHHHHHHHT-EEEEEETTTEEEEEEGGGSHHHHHHHHHHHHHHHHHHHHHHHHHHHTS--SSHHHHHHHHHHHHHHHHHHHHHHHHHHHHHHHHHHH-BGGGTBPPSTTT-HHHHHHHHHHHHHHHHHHHHHHHHHHHHHHHHHGGG-TTHHHHHHH-